Protein AF-A0A3F2RJB5-F1 (afdb_monomer)

Foldseek 3Di:
DDDDDDDDDDDDDDDDDDDDADDADPPDDPDDPDDDDDDDDDDDPDDDDDDDDDPDDDDPPPPPPPPVLAFDPVLLVLLVVKDFQLDDPPDDPPCPPPNVVRLVVLLVLLVVQAQCLAADPDAPPPDPPRRHDPFPLSNCQQRVQQQVAADDPVVVNDDPDSAFDRGDSHGRMDSVDDQPQLPPQHACLFEDPCQLNDPPLLRNHFRDVLSNCNNPVQQQQAADPDPVQVCVCVVVVHPEGDRSDSYWHACDDPRGPHDDDDPVNHCRSPRGTGPSSCSRCVVVRSNSSSRSVCVVVVD

Structure (mmCIF, N/CA/C/O backbone):
data_AF-A0A3F2RJB5-F1
#
_entry.id   AF-A0A3F2RJB5-F1
#
loop_
_atom_site.group_PDB
_atom_site.id
_atom_site.type_symbol
_atom_site.label_atom_id
_atom_site.label_alt_id
_atom_site.label_comp_id
_atom_site.label_asym_id
_atom_site.label_entity_id
_atom_site.label_seq_id
_atom_site.pdbx_PDB_ins_code
_atom_site.Cartn_x
_atom_site.Cartn_y
_atom_site.Cartn_z
_atom_site.occupancy
_atom_site.B_iso_or_equiv
_atom_site.auth_seq_id
_atom_site.auth_comp_id
_atom_site.auth_asym_id
_atom_site.auth_atom_id
_atom_site.pdbx_PDB_model_num
ATOM 1 N N . MET A 1 1 ? -12.457 -10.015 -69.421 1.00 35.91 1 MET A N 1
ATOM 2 C CA . MET A 1 1 ? -12.567 -10.464 -68.015 1.00 35.91 1 MET A CA 1
ATOM 3 C C . MET A 1 1 ? -12.601 -9.202 -67.154 1.00 35.91 1 MET A C 1
ATOM 5 O O . MET A 1 1 ? -11.588 -8.532 -67.088 1.00 35.91 1 MET A O 1
ATOM 9 N N . LEU A 1 2 ? -13.751 -8.578 -66.878 1.00 26.34 2 LEU A N 1
ATOM 10 C CA . LEU A 1 2 ? -14.757 -8.868 -65.835 1.00 26.34 2 LEU A CA 1
ATOM 11 C C . LEU A 1 2 ? -14.187 -9.070 -64.417 1.00 26.34 2 LEU A C 1
ATOM 13 O O . LEU A 1 2 ? -13.503 -10.056 -64.177 1.00 26.34 2 LEU A O 1
ATOM 17 N N . GLY A 1 3 ? -14.574 -8.162 -63.503 1.00 24.98 3 GLY A N 1
ATOM 18 C CA . GLY A 1 3 ? -14.446 -8.266 -62.037 1.00 24.98 3 GLY A CA 1
ATOM 19 C C . GLY A 1 3 ? -14.056 -6.934 -61.360 1.00 24.98 3 GLY A C 1
ATOM 20 O O . GLY A 1 3 ? -12.880 -6.719 -61.122 1.00 24.98 3 GLY A O 1
ATOM 21 N N . LYS A 1 4 ? -14.918 -5.904 -61.305 1.00 27.30 4 LYS A N 1
ATOM 22 C CA . LYS A 1 4 ? -15.906 -5.567 -60.241 1.00 27.30 4 LYS A CA 1
ATOM 23 C C . LYS A 1 4 ? -15.330 -5.114 -58.872 1.00 27.30 4 LYS A C 1
ATOM 25 O O . LYS A 1 4 ? -14.839 -5.945 -58.128 1.00 27.30 4 LYS A O 1
ATOM 30 N N . THR A 1 5 ? -15.533 -3.810 -58.573 1.00 25.91 5 THR A N 1
ATOM 31 C CA . THR A 1 5 ? -16.081 -3.160 -57.334 1.00 25.91 5 THR A CA 1
ATOM 32 C C . THR A 1 5 ? -15.535 -3.569 -55.948 1.00 25.91 5 THR A C 1
ATOM 34 O O . THR A 1 5 ? -15.468 -4.746 -55.646 1.00 25.91 5 THR A O 1
ATOM 37 N N . SER A 1 6 ? -15.232 -2.668 -54.998 1.00 25.12 6 SER A N 1
ATOM 38 C CA . SER A 1 6 ? -16.125 -1.634 -54.440 1.00 25.12 6 SER A CA 1
ATOM 39 C C . SER A 1 6 ? -15.385 -0.552 -53.627 1.00 25.12 6 SER A C 1
ATOM 41 O O . SER A 1 6 ? -14.406 -0.831 -52.941 1.00 25.12 6 SER A O 1
ATOM 43 N N . LEU A 1 7 ? -15.938 0.664 -53.677 1.00 24.92 7 LEU A N 1
ATOM 44 C CA . LEU A 1 7 ? -15.740 1.807 -52.774 1.00 24.92 7 LEU A CA 1
ATOM 45 C C . LEU A 1 7 ? -16.382 1.573 -51.390 1.00 24.92 7 LEU A C 1
ATOM 47 O O . LEU A 1 7 ? -17.311 0.772 -51.301 1.00 24.92 7 LEU A O 1
ATOM 51 N N . ILE A 1 8 ? -15.910 2.321 -50.376 1.00 25.44 8 ILE A N 1
ATOM 52 C CA . ILE A 1 8 ? -16.613 3.087 -49.300 1.00 25.44 8 ILE A CA 1
ATOM 53 C C . ILE A 1 8 ? -15.496 3.572 -48.341 1.00 25.44 8 ILE A C 1
ATOM 55 O O . ILE A 1 8 ? -14.784 2.758 -47.769 1.00 25.44 8 ILE A O 1
ATOM 59 N N . SER A 1 9 ? -15.062 4.833 -48.404 1.00 22.41 9 SER A N 1
ATOM 60 C CA . SER A 1 9 ? -15.579 6.064 -47.768 1.00 22.41 9 SER A CA 1
ATOM 61 C C . SER A 1 9 ? -15.322 6.197 -46.254 1.00 22.41 9 SER A C 1
ATOM 63 O O . SER A 1 9 ? -15.593 5.301 -45.464 1.00 22.41 9 SER A O 1
ATOM 65 N N . CYS A 1 10 ? -14.772 7.370 -45.932 1.00 23.17 10 CYS A N 1
ATOM 66 C CA . CYS A 1 10 ? -14.275 7.952 -44.685 1.00 23.17 10 CYS A CA 1
ATOM 67 C C . CYS A 1 10 ? -15.098 7.725 -43.405 1.00 23.17 10 CYS A C 1
ATOM 69 O O . CYS A 1 10 ? -16.318 7.719 -43.471 1.00 23.17 10 CYS A O 1
ATOM 71 N N . ILE A 1 11 ? -14.420 7.768 -42.244 1.00 23.34 11 ILE A N 1
ATOM 72 C CA . ILE A 1 11 ? -14.762 8.641 -41.099 1.00 23.34 11 ILE A CA 1
ATOM 73 C C . ILE A 1 11 ? -13.471 9.049 -40.361 1.00 23.34 11 ILE A C 1
ATOM 75 O O . ILE A 1 11 ? -12.491 8.315 -40.268 1.00 23.34 11 ILE A O 1
ATOM 79 N N . VAL A 1 12 ? -13.520 10.293 -39.907 1.00 23.41 12 VAL A N 1
ATOM 80 C CA . VAL A 1 12 ? -12.511 11.196 -39.362 1.00 23.41 12 VAL A CA 1
ATOM 81 C C . VAL A 1 12 ? -12.526 11.158 -37.821 1.00 23.41 12 VAL A C 1
ATOM 83 O O . VAL A 1 12 ? -13.594 11.111 -37.231 1.00 23.41 12 VAL A O 1
ATOM 86 N N . ILE A 1 13 ? -11.326 11.248 -37.228 1.00 26.45 13 ILE A N 1
ATOM 87 C CA . ILE A 1 13 ? -10.934 11.808 -35.910 1.00 26.45 13 ILE A CA 1
ATOM 88 C C . ILE A 1 13 ? -11.624 11.301 -34.627 1.00 26.45 13 ILE A C 1
ATOM 90 O O . ILE A 1 13 ? -12.798 11.538 -34.376 1.00 26.45 13 ILE A O 1
ATOM 94 N N . GLY A 1 14 ? -10.769 10.852 -33.699 1.00 24.39 14 GLY A N 1
ATOM 95 C CA . GLY A 1 14 ? -10.894 11.172 -32.276 1.00 24.39 14 GLY A CA 1
ATOM 96 C C . GLY A 1 14 ? -11.020 9.963 -31.358 1.00 24.39 14 GLY A C 1
ATOM 97 O O . GLY A 1 14 ? -12.015 9.258 -31.400 1.00 24.39 14 GLY A O 1
ATOM 98 N N . HIS A 1 15 ? -10.014 9.764 -30.503 1.00 23.08 15 HIS A N 1
ATOM 99 C CA . HIS A 1 15 ? -10.120 9.616 -29.042 1.00 23.08 15 HIS A CA 1
ATOM 100 C C . HIS A 1 15 ? -8.834 8.958 -28.516 1.00 23.08 15 HIS A C 1
ATOM 102 O O . HIS A 1 15 ? -8.563 7.779 -28.743 1.00 23.08 15 HIS A O 1
ATOM 108 N N . GLY A 1 16 ? -8.023 9.754 -27.808 1.00 32.94 16 GLY A N 1
ATOM 109 C CA . GLY A 1 16 ? -6.894 9.256 -27.029 1.00 32.94 16 GLY A CA 1
ATOM 110 C C . GLY A 1 16 ? -7.383 8.214 -26.028 1.00 32.94 16 GLY A C 1
ATOM 111 O O . GLY A 1 16 ? -8.339 8.459 -25.295 1.00 32.94 16 GLY A O 1
ATOM 112 N N . SER A 1 17 ? -6.763 7.036 -26.034 1.00 27.12 17 SER A N 1
ATOM 113 C CA . SER A 1 17 ? -7.194 5.926 -25.189 1.00 27.12 17 SER A CA 1
ATOM 114 C C . SER A 1 17 ? -6.304 5.775 -23.961 1.00 27.12 17 SER A C 1
ATOM 116 O O . SER A 1 17 ? -5.091 5.597 -24.034 1.00 27.12 17 SER A O 1
ATOM 118 N N . ILE A 1 18 ? -7.001 5.892 -22.837 1.00 29.95 18 ILE A N 1
ATOM 119 C CA . ILE A 1 18 ? -6.633 5.752 -21.432 1.00 29.95 18 ILE A CA 1
ATOM 120 C C . ILE A 1 18 ? -5.946 4.403 -21.155 1.00 29.95 18 ILE A C 1
ATOM 122 O O . ILE A 1 18 ? -6.232 3.393 -21.800 1.00 29.95 18 ILE A O 1
ATOM 126 N N . GLY A 1 19 ? -5.038 4.409 -20.172 1.00 35.06 19 GLY A N 1
ATOM 127 C CA . GLY A 1 19 ? -4.235 3.269 -19.732 1.00 35.06 19 GLY A CA 1
ATOM 128 C C . GLY A 1 19 ? -5.033 1.973 -19.564 1.00 35.06 19 GLY A C 1
ATOM 129 O O . GLY A 1 19 ? -6.010 1.901 -18.825 1.00 35.06 19 GLY A O 1
ATOM 130 N N . GLN A 1 20 ? -4.590 0.928 -20.259 1.00 36.44 20 GLN A N 1
ATOM 131 C CA . GLN A 1 20 ? -5.176 -0.405 -20.156 1.00 36.44 20 GLN A CA 1
ATOM 132 C C . GLN A 1 20 ? -4.757 -1.089 -18.847 1.00 36.44 20 GLN A C 1
ATOM 134 O O . GLN A 1 20 ? -3.567 -1.305 -18.611 1.00 36.44 20 GLN A O 1
ATOM 139 N N . ALA A 1 21 ? -5.773 -1.427 -18.050 1.00 36.19 21 ALA A N 1
ATOM 140 C CA . ALA A 1 21 ? -5.741 -2.114 -16.761 1.00 36.19 21 ALA A CA 1
ATOM 141 C C . ALA A 1 21 ? -5.084 -3.516 -16.802 1.00 36.19 21 ALA A C 1
ATOM 143 O O . ALA A 1 21 ? -5.012 -4.126 -17.874 1.00 36.19 21 ALA A O 1
ATOM 144 N N . PRO A 1 22 ? -4.629 -4.044 -15.645 1.00 40.81 22 PRO A N 1
ATOM 145 C CA . PRO A 1 22 ? -4.149 -5.421 -15.531 1.00 40.81 22 PRO A CA 1
ATOM 146 C C . PRO A 1 22 ? -5.262 -6.447 -15.829 1.00 40.81 22 PRO A C 1
ATOM 148 O O . PRO A 1 22 ? -6.445 -6.132 -15.665 1.00 40.81 22 PRO A O 1
ATOM 151 N N . PRO A 1 23 ? -4.900 -7.670 -16.261 1.00 36.31 23 PRO A N 1
ATOM 152 C CA . PRO A 1 23 ? -5.866 -8.733 -16.512 1.00 36.31 23 PRO A CA 1
ATOM 153 C C . PRO A 1 23 ? -6.608 -9.110 -15.224 1.00 36.31 23 PRO A C 1
ATOM 155 O O . PRO A 1 23 ? -6.033 -9.129 -14.136 1.00 36.31 23 PRO A O 1
ATOM 158 N N . LEU A 1 24 ? -7.904 -9.395 -15.358 1.00 35.69 24 LEU A N 1
ATOM 159 C CA . LEU A 1 24 ? -8.723 -9.912 -14.264 1.00 35.69 24 LEU A CA 1
ATOM 160 C C . LEU A 1 24 ? -8.295 -11.353 -13.939 1.00 35.69 24 LEU A C 1
ATOM 162 O O . LEU A 1 24 ? -7.935 -12.094 -14.857 1.00 35.69 24 LEU A O 1
ATOM 166 N N . PRO A 1 25 ? -8.336 -11.770 -12.663 1.00 34.03 25 PRO A N 1
ATOM 167 C CA . PRO A 1 25 ? -7.998 -13.135 -12.291 1.00 34.03 25 PRO A CA 1
ATOM 168 C C . PRO A 1 25 ? -8.995 -14.153 -12.885 1.00 34.03 25 PRO A C 1
ATOM 170 O O . PRO A 1 25 ? -10.165 -13.815 -13.113 1.00 34.03 25 PRO A O 1
ATOM 173 N N . PRO A 1 26 ? -8.567 -15.411 -13.105 1.00 29.22 26 PRO A N 1
ATOM 174 C CA . PRO A 1 26 ? -9.453 -16.492 -13.533 1.00 29.22 26 PRO A CA 1
ATOM 175 C C . PRO A 1 26 ? -10.630 -16.666 -12.558 1.00 29.22 26 PRO A C 1
ATOM 177 O O . PRO A 1 26 ? -10.424 -16.745 -11.349 1.00 29.22 26 PRO A O 1
ATOM 180 N N . GLY A 1 27 ? -11.862 -16.717 -13.079 1.00 35.16 27 GLY A N 1
ATOM 181 C CA . GLY A 1 27 ? -13.095 -16.876 -12.287 1.00 35.16 27 GLY A CA 1
ATOM 182 C C . GLY A 1 27 ? -13.943 -15.608 -12.114 1.00 35.16 27 GLY A C 1
ATOM 183 O O . GLY A 1 27 ? -15.035 -15.678 -11.553 1.00 35.16 27 GLY A O 1
ATOM 184 N N . TYR A 1 28 ? -13.497 -14.456 -12.626 1.00 33.81 28 TYR A N 1
ATOM 185 C CA . TYR A 1 28 ? -14.303 -13.233 -12.626 1.00 33.81 28 TYR A CA 1
ATOM 186 C C . TYR A 1 28 ? -15.414 -13.305 -13.691 1.00 33.81 28 TYR A C 1
ATOM 188 O O . TYR A 1 28 ? -15.158 -13.126 -14.882 1.00 33.81 28 TYR A O 1
ATOM 196 N N . ASN A 1 29 ? -16.651 -13.593 -13.274 1.00 33.88 29 ASN A N 1
ATOM 197 C CA . ASN A 1 29 ? -17.812 -13.628 -14.164 1.00 33.88 29 ASN A CA 1
ATOM 198 C C . ASN A 1 29 ? -18.525 -12.262 -14.183 1.00 33.88 29 ASN A C 1
ATOM 200 O O . ASN A 1 29 ? -18.992 -11.786 -13.151 1.00 33.88 29 ASN A O 1
ATOM 204 N N . ASN A 1 30 ? -18.649 -11.653 -15.367 1.00 33.75 30 ASN A N 1
ATOM 205 C CA . ASN A 1 30 ? -19.271 -10.335 -15.574 1.00 33.75 30 ASN A CA 1
ATOM 206 C C . ASN A 1 30 ? -20.811 -10.335 -15.469 1.00 33.75 30 ASN A C 1
ATOM 208 O O . ASN A 1 30 ? -21.427 -9.284 -15.624 1.00 33.75 30 ASN A O 1
ATOM 212 N N . ASN A 1 31 ? -21.437 -11.485 -15.208 1.00 30.94 31 ASN A N 1
ATOM 213 C CA . ASN A 1 31 ? -22.891 -11.642 -15.177 1.00 30.94 31 ASN A CA 1
ATOM 214 C C . ASN A 1 31 ? -23.358 -12.329 -13.891 1.00 30.94 31 ASN A C 1
ATOM 216 O O . ASN A 1 31 ? -23.742 -13.493 -13.929 1.00 30.94 31 ASN A O 1
ATOM 220 N N . VAL A 1 32 ? -23.365 -11.629 -12.752 1.00 30.88 32 VAL A N 1
ATOM 221 C CA . VAL A 1 32 ? -24.142 -12.084 -11.586 1.00 30.88 32 VAL A CA 1
ATOM 222 C C . VAL A 1 32 ? -24.679 -10.884 -10.798 1.00 30.88 32 VAL A C 1
ATOM 224 O O . VAL A 1 32 ? -24.035 -10.359 -9.894 1.00 30.88 32 VAL A O 1
ATOM 227 N N . GLY A 1 33 ? -25.900 -10.458 -11.128 1.00 31.08 33 GLY A N 1
ATOM 228 C CA . GLY A 1 33 ? -2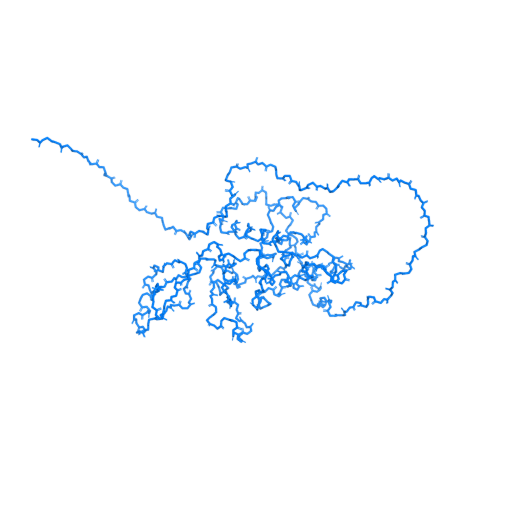6.766 -9.700 -10.221 1.00 31.08 33 GLY A CA 1
ATOM 229 C C . GLY A 1 33 ? -27.367 -10.630 -9.165 1.00 31.08 33 GLY A C 1
ATOM 230 O O . GLY A 1 33 ? -28.574 -10.836 -9.146 1.00 31.08 33 GLY A O 1
ATOM 231 N N . GLY A 1 34 ? -26.516 -11.249 -8.346 1.00 26.48 34 GLY A N 1
ATOM 232 C CA . GLY A 1 34 ? -26.904 -12.273 -7.379 1.00 26.48 34 GLY A CA 1
ATOM 233 C C . GLY A 1 34 ? -26.412 -11.928 -5.984 1.00 26.48 34 GLY A C 1
ATOM 234 O O . GLY A 1 34 ? -25.253 -11.585 -5.779 1.00 26.48 34 GLY A O 1
ATOM 235 N N . THR A 1 35 ? -27.340 -12.002 -5.043 1.00 37.09 35 THR A N 1
ATOM 236 C CA . THR A 1 35 ? -27.179 -12.052 -3.592 1.00 37.09 35 THR A CA 1
ATOM 237 C C . THR A 1 35 ? -25.952 -12.876 -3.183 1.00 37.09 35 THR A C 1
ATOM 239 O O . THR A 1 35 ? -25.943 -14.098 -3.310 1.00 37.09 35 THR A O 1
ATOM 242 N N . TRP A 1 36 ? -24.910 -12.216 -2.676 1.00 31.73 36 TRP A N 1
ATOM 243 C CA . TRP A 1 36 ? -23.727 -12.892 -2.144 1.00 31.73 36 TRP A CA 1
ATOM 244 C C . TRP A 1 36 ? -23.999 -13.290 -0.694 1.00 31.73 36 TRP A C 1
ATOM 246 O O . TRP A 1 36 ? -23.972 -12.460 0.213 1.00 31.73 36 TRP A O 1
ATOM 256 N N . GLY A 1 37 ? -24.355 -14.563 -0.514 1.00 28.22 37 GLY A N 1
ATOM 257 C CA . GLY A 1 37 ? -24.595 -15.179 0.784 1.00 28.22 37 GLY A CA 1
ATOM 258 C C . GLY A 1 37 ? -23.336 -15.216 1.649 1.00 28.22 37 GLY A C 1
ATOM 259 O O . GLY A 1 37 ? -22.221 -15.377 1.154 1.00 28.22 37 GLY A O 1
ATOM 260 N N . GLN A 1 38 ? -23.546 -15.058 2.954 1.00 34.34 38 GLN A N 1
ATOM 261 C CA . GLN A 1 38 ? -22.534 -15.268 3.983 1.00 34.34 38 GLN A CA 1
ATOM 262 C C . GLN A 1 38 ? -22.021 -16.721 3.964 1.00 34.34 38 GLN A C 1
ATOM 264 O O . GLN A 1 38 ? -22.776 -17.627 3.601 1.00 34.34 38 GLN A O 1
ATOM 269 N N . PRO A 1 39 ? -20.773 -16.980 4.397 1.00 35.22 39 PRO A N 1
ATOM 270 C CA . PRO A 1 39 ? -20.367 -18.335 4.752 1.00 35.22 39 PRO A CA 1
ATOM 271 C C . PRO A 1 39 ? -21.264 -18.867 5.889 1.00 35.22 39 PRO A C 1
ATOM 273 O O . PRO A 1 39 ? -21.679 -18.083 6.748 1.00 35.22 39 PRO A O 1
ATOM 276 N N . PRO A 1 40 ? -21.591 -20.173 5.908 1.00 31.16 40 PRO A N 1
ATOM 277 C CA . PRO A 1 40 ? -22.449 -20.737 6.939 1.00 31.16 40 PRO A CA 1
ATOM 278 C C . PRO A 1 40 ? -21.788 -20.589 8.312 1.00 31.16 40 PRO A C 1
ATOM 280 O O . PRO A 1 40 ? -20.616 -20.922 8.496 1.00 31.16 40 PRO A O 1
ATOM 283 N N . LEU A 1 41 ? -22.565 -20.084 9.270 1.00 35.59 41 LEU A N 1
ATOM 284 C CA . LEU A 1 41 ? -22.218 -20.101 10.686 1.00 35.59 41 LEU A CA 1
ATOM 285 C C . LEU A 1 41 ? -21.999 -21.558 11.143 1.00 35.59 41 LEU A C 1
ATOM 287 O O . LEU A 1 41 ? -22.709 -22.453 10.673 1.00 35.59 41 LEU A O 1
ATOM 291 N N . PRO A 1 42 ? -21.040 -21.822 12.048 1.00 35.41 42 PRO A N 1
ATOM 292 C CA . PRO A 1 42 ? -20.892 -23.140 12.652 1.00 35.41 42 PRO A CA 1
ATOM 293 C C . PRO A 1 42 ? -22.173 -23.537 13.414 1.00 35.41 42 PRO A C 1
ATOM 295 O O . PRO A 1 42 ? -22.882 -22.660 13.911 1.00 35.41 42 PRO A O 1
ATOM 298 N N . PRO A 1 43 ? -22.491 -24.844 13.491 1.00 32.59 43 PRO A N 1
ATOM 299 C CA . PRO A 1 43 ? -23.764 -25.323 14.010 1.00 32.59 43 PRO A CA 1
ATOM 300 C C . PRO A 1 43 ? -23.970 -24.982 15.489 1.00 32.59 43 PRO A C 1
ATOM 302 O O . PRO A 1 43 ? -23.091 -25.170 16.330 1.00 32.59 43 PRO A O 1
ATOM 305 N N . ASP A 1 44 ? -25.184 -24.506 15.743 1.00 35.44 44 ASP A N 1
ATOM 306 C CA . ASP A 1 44 ? -25.791 -24.126 17.011 1.00 35.44 44 ASP A CA 1
ATOM 307 C C . ASP A 1 44 ? -25.752 -25.298 18.009 1.00 35.44 44 ASP A C 1
ATOM 309 O O . ASP A 1 44 ? -26.472 -26.289 17.862 1.00 35.44 44 ASP A O 1
ATOM 313 N N . TYR A 1 45 ? -24.875 -25.217 19.013 1.00 31.61 45 TYR A N 1
ATOM 314 C CA . TYR A 1 45 ? -24.973 -26.062 20.202 1.00 31.61 45 TYR A CA 1
ATOM 315 C C . TYR A 1 45 ? -25.846 -25.325 21.210 1.00 31.61 45 TYR A C 1
ATOM 317 O O . TYR A 1 45 ? -25.470 -24.280 21.738 1.00 31.61 45 TYR A O 1
ATOM 325 N N . GLY A 1 46 ? -27.040 -25.881 21.403 1.00 29.22 46 GLY A N 1
ATOM 326 C CA . GLY A 1 46 ? -28.175 -25.221 22.022 1.00 29.22 46 GLY A CA 1
ATOM 327 C C . GLY A 1 46 ? -27.959 -24.693 23.439 1.00 29.22 46 GLY A C 1
ATOM 328 O O . GLY A 1 46 ? -27.118 -25.156 24.210 1.00 29.22 46 GLY A O 1
ATOM 329 N N . SER A 1 47 ? -28.820 -23.741 23.795 1.00 31.72 47 SER A N 1
ATOM 330 C CA . SER A 1 47 ? -29.081 -23.366 25.182 1.00 31.72 47 SER A CA 1
ATOM 331 C C . SER A 1 47 ? -29.418 -24.596 26.032 1.00 31.72 47 SER A C 1
ATOM 333 O O . SER A 1 47 ? -30.126 -25.505 25.591 1.00 31.72 47 SER A O 1
ATOM 335 N N . PRO A 1 48 ? -29.007 -24.571 27.305 1.00 35.56 48 PRO A N 1
ATOM 336 C CA . PRO A 1 48 ? -30.051 -24.395 28.303 1.00 35.56 48 PRO A CA 1
ATOM 337 C C . PRO A 1 48 ? -29.689 -23.379 29.389 1.00 35.56 48 PRO A C 1
ATOM 339 O O . PRO A 1 48 ? -28.573 -23.330 29.906 1.00 35.56 48 PRO A O 1
ATOM 342 N N . ASP A 1 49 ? -30.710 -22.624 29.787 1.00 34.03 49 ASP A N 1
ATOM 343 C CA . ASP A 1 49 ? -30.799 -21.958 31.078 1.00 34.03 49 ASP A CA 1
ATOM 344 C C . ASP A 1 49 ? -30.399 -22.896 32.226 1.00 34.03 49 ASP A C 1
ATOM 346 O O . ASP A 1 49 ? -31.022 -23.940 32.438 1.00 34.03 49 ASP A O 1
ATOM 350 N N . LYS A 1 50 ? -29.423 -22.472 33.037 1.00 30.17 50 LYS A N 1
ATOM 351 C CA . LYS A 1 50 ? -29.430 -22.673 34.494 1.00 30.17 50 LYS A CA 1
ATOM 352 C C . LYS A 1 50 ? -28.372 -21.799 35.164 1.00 30.17 50 LYS A C 1
ATOM 354 O O . LYS A 1 50 ? -27.174 -21.974 34.973 1.00 30.17 50 LYS A O 1
ATOM 359 N N . LYS A 1 51 ? -28.850 -20.875 36.006 1.00 40.47 51 LYS A N 1
ATOM 360 C CA . LYS A 1 51 ? -28.067 -20.157 37.019 1.00 40.47 51 LYS A CA 1
ATOM 361 C C . LYS A 1 51 ? -27.177 -21.142 37.786 1.00 40.47 51 LYS A C 1
ATOM 363 O O . LYS A 1 51 ? -27.692 -21.969 38.533 1.00 40.47 51 LYS A O 1
ATOM 368 N N . SER A 1 52 ? -25.864 -20.990 37.660 1.00 29.05 52 SER A N 1
ATOM 369 C CA . SER A 1 52 ? -24.899 -21.506 38.627 1.00 29.05 52 SER A CA 1
ATOM 370 C C . SER A 1 52 ? -24.048 -20.332 39.089 1.00 29.05 52 SER A C 1
ATOM 372 O O . SER A 1 52 ? -23.298 -19.743 38.314 1.00 29.05 52 SER A O 1
ATOM 374 N N . GLN A 1 53 ? -24.243 -19.933 40.345 1.00 39.84 53 GLN A N 1
ATOM 375 C CA . GLN A 1 53 ? -23.361 -19.001 41.030 1.00 39.84 53 GLN A CA 1
ATOM 376 C C . GLN A 1 53 ? -22.027 -19.715 41.266 1.00 39.84 53 GLN A C 1
ATOM 378 O O . GLN A 1 53 ? -21.925 -20.564 42.147 1.00 39.84 53 GLN A O 1
ATOM 383 N N . GLN A 1 54 ? -21.005 -19.362 40.491 1.00 34.25 54 GLN A N 1
ATOM 384 C CA . GLN A 1 54 ? -19.613 -19.579 40.873 1.00 34.25 54 GLN A CA 1
ATOM 385 C C . GLN A 1 54 ? -18.953 -18.213 41.096 1.00 34.25 54 GLN A C 1
ATOM 387 O O . GLN A 1 54 ? -19.183 -17.294 40.306 1.00 34.25 54 GLN A O 1
ATOM 392 N N . PRO A 1 55 ? -18.176 -18.041 42.181 1.00 34.84 55 PRO A N 1
ATOM 393 C CA . PRO A 1 55 ? -17.462 -16.796 42.427 1.00 34.84 55 PRO A CA 1
ATOM 394 C C . PRO A 1 55 ? -16.405 -16.569 41.332 1.00 34.84 55 PRO A C 1
ATOM 396 O O . PRO A 1 55 ? -15.882 -17.547 40.789 1.00 34.84 55 PRO A O 1
ATOM 399 N N . PRO A 1 56 ? -16.068 -15.309 40.992 1.00 37.94 56 PRO A N 1
ATOM 400 C CA . PRO A 1 56 ? -15.072 -15.038 39.968 1.00 37.94 56 PRO A CA 1
ATOM 401 C C . PRO A 1 56 ? -13.718 -15.588 40.422 1.00 37.94 56 PRO A C 1
ATOM 403 O O . PRO A 1 56 ? -13.202 -15.203 41.472 1.00 37.94 56 PRO A O 1
ATOM 406 N N . LEU A 1 57 ? -13.142 -16.486 39.623 1.00 33.38 57 LEU A N 1
ATOM 407 C CA . LEU A 1 57 ? -11.734 -16.848 39.740 1.00 33.38 57 LEU A CA 1
ATOM 408 C C . LEU A 1 57 ? -10.883 -15.580 39.525 1.00 33.38 57 LEU A C 1
ATOM 410 O O . LEU A 1 57 ? -11.190 -14.803 38.615 1.00 33.38 57 LEU A O 1
ATOM 414 N N . PRO A 1 58 ? -9.829 -15.341 40.326 1.00 33.69 58 PRO A N 1
ATOM 415 C CA . PRO A 1 58 ? -8.976 -14.176 40.143 1.00 33.69 58 PRO A CA 1
ATOM 416 C C . PRO A 1 58 ? -8.268 -14.267 38.788 1.00 33.69 58 PRO A C 1
ATOM 418 O O . PRO A 1 58 ? -7.562 -15.236 38.510 1.00 33.69 58 PRO A O 1
ATOM 421 N N . LEU A 1 59 ? -8.449 -13.247 37.948 1.00 37.84 59 LEU A N 1
ATOM 422 C CA . LEU A 1 59 ? -7.611 -13.031 36.770 1.00 37.84 59 LEU A CA 1
ATOM 423 C C . LEU A 1 59 ? -6.144 -12.925 37.230 1.00 37.84 59 LEU A C 1
ATOM 425 O O . LEU A 1 59 ? -5.874 -12.161 38.161 1.00 37.84 59 LEU A O 1
ATOM 429 N N . PRO A 1 60 ? -5.190 -13.643 36.607 1.00 34.88 60 PRO A N 1
ATOM 430 C CA . PRO A 1 60 ? -3.775 -13.473 36.910 1.00 34.88 60 PRO A CA 1
ATOM 431 C C . PRO A 1 60 ? -3.360 -12.023 36.649 1.00 34.88 60 PRO A C 1
ATOM 433 O O . PRO A 1 60 ? -3.439 -11.524 35.525 1.00 34.88 60 PRO A O 1
ATOM 436 N N . ALA A 1 61 ? -2.921 -11.351 37.709 1.00 35.22 61 ALA A N 1
ATOM 437 C CA . ALA A 1 61 ? -2.559 -9.940 37.749 1.00 35.22 61 ALA A CA 1
ATOM 438 C C . ALA A 1 61 ? -1.198 -9.620 37.091 1.00 35.22 61 ALA A C 1
ATOM 440 O O . ALA A 1 61 ? -0.543 -8.672 37.503 1.00 35.22 61 ALA A O 1
ATOM 441 N N . ASP A 1 62 ? -0.789 -10.365 36.057 1.00 34.25 62 ASP A N 1
ATOM 442 C CA . ASP A 1 62 ? 0.545 -10.246 35.440 1.00 34.25 62 ASP A CA 1
ATOM 443 C C . ASP A 1 62 ? 0.541 -10.075 33.911 1.00 34.25 62 ASP A C 1
ATOM 445 O O . ASP A 1 62 ? 1.568 -10.219 33.248 1.00 34.25 62 ASP A O 1
ATOM 449 N N . PHE A 1 63 ? -0.576 -9.644 33.319 1.00 41.34 63 PHE A N 1
ATOM 450 C CA . PHE A 1 63 ? -0.535 -9.007 31.996 1.00 41.34 63 PHE A CA 1
ATOM 451 C C . PHE A 1 63 ? -0.299 -7.508 32.157 1.00 41.34 63 PHE A C 1
ATOM 453 O O . PHE A 1 63 ? -1.168 -6.673 31.895 1.00 41.34 63 PHE A O 1
ATOM 460 N N . ALA A 1 64 ? 0.906 -7.171 32.619 1.00 34.44 64 ALA A N 1
ATOM 461 C CA . ALA A 1 64 ? 1.414 -5.812 32.592 1.00 34.44 64 ALA A CA 1
ATOM 462 C C . ALA A 1 64 ? 1.273 -5.267 31.162 1.00 34.44 64 ALA A C 1
ATOM 464 O O . ALA A 1 64 ? 1.972 -5.696 30.239 1.00 34.44 64 ALA A O 1
ATOM 465 N N . LYS A 1 65 ? 0.331 -4.332 30.981 1.00 36.78 65 LYS A N 1
ATOM 466 C CA . LYS A 1 65 ? 0.218 -3.482 29.795 1.00 36.78 65 LYS A CA 1
ATOM 467 C C . LYS A 1 65 ? 1.607 -2.908 29.528 1.00 36.78 65 LYS A C 1
ATOM 469 O O . LYS A 1 65 ? 2.055 -2.025 30.253 1.00 36.78 65 LYS A O 1
ATOM 474 N N . ARG A 1 66 ? 2.312 -3.421 28.517 1.00 38.84 66 ARG A N 1
ATOM 475 C CA . ARG A 1 66 ? 3.565 -2.809 28.075 1.00 38.84 66 ARG A CA 1
ATOM 476 C C . ARG A 1 66 ? 3.216 -1.402 27.596 1.00 38.84 66 ARG A C 1
ATOM 478 O O . ARG A 1 66 ? 2.472 -1.248 26.631 1.00 38.84 66 ARG A O 1
ATOM 485 N N . GLU A 1 67 ? 3.749 -0.385 28.269 1.00 43.81 67 GLU A N 1
ATOM 486 C CA . GLU A 1 67 ? 3.561 1.037 27.934 1.00 43.81 67 GLU A CA 1
ATOM 487 C C . GLU A 1 67 ? 3.906 1.372 26.469 1.00 43.81 67 GLU A C 1
ATOM 489 O O . GLU A 1 67 ? 3.458 2.392 25.952 1.00 43.81 67 GLU A O 1
ATOM 494 N N . SER A 1 68 ? 4.638 0.497 25.767 1.00 48.81 68 SER A N 1
ATOM 495 C CA . SER A 1 68 ? 5.015 0.652 24.358 1.00 48.81 68 SER A CA 1
ATOM 496 C C . SER A 1 68 ? 3.854 0.619 23.360 1.00 48.81 68 SER A C 1
ATOM 498 O O . SER A 1 68 ? 4.053 1.014 22.215 1.00 48.81 68 SER A O 1
ATOM 500 N N . ASP A 1 69 ? 2.677 0.125 23.755 1.00 65.06 69 ASP A N 1
ATOM 501 C CA . ASP A 1 69 ? 1.547 -0.093 22.838 1.00 65.06 69 ASP A CA 1
ATOM 502 C C . ASP A 1 69 ? 0.475 1.016 22.925 1.00 65.06 69 ASP A C 1
ATOM 504 O O . ASP A 1 69 ? -0.541 0.953 22.232 1.00 65.06 69 ASP A O 1
ATOM 508 N N . LYS A 1 70 ? 0.679 2.051 23.757 1.00 80.69 70 LYS A N 1
ATOM 509 C CA . LYS A 1 70 ? -0.249 3.187 23.862 1.00 80.69 70 LYS A CA 1
ATOM 510 C C . LYS A 1 70 ? 0.051 4.237 22.776 1.00 80.69 70 LYS A C 1
ATOM 512 O O . LYS A 1 70 ? 1.172 4.750 22.728 1.00 80.69 70 LYS A O 1
ATOM 517 N N . PRO A 1 71 ? -0.939 4.630 21.951 1.00 87.19 71 PRO A N 1
ATOM 518 C CA . PRO A 1 71 ? -0.795 5.744 21.018 1.00 87.19 71 PRO A CA 1
ATOM 519 C C . PRO A 1 71 ? -0.406 7.040 21.739 1.00 87.19 71 PRO A C 1
ATOM 521 O O . PRO A 1 71 ? -0.787 7.272 22.889 1.00 87.19 71 PRO A O 1
ATOM 524 N N . SER A 1 72 ? 0.349 7.909 21.062 1.00 89.44 72 SER A N 1
ATOM 525 C CA . SER A 1 72 ? 0.794 9.169 21.665 1.00 89.44 72 SER A CA 1
ATOM 526 C C . SER A 1 72 ? -0.398 10.035 22.089 1.00 89.44 72 SER A C 1
ATOM 528 O O . SER A 1 72 ? -1.446 10.042 21.441 1.00 89.44 72 SER A O 1
ATOM 530 N N . GLN A 1 73 ? -0.232 10.829 23.153 1.00 88.19 73 GLN A N 1
ATOM 531 C CA . GLN A 1 73 ? -1.298 11.725 23.620 1.00 88.19 73 GLN A CA 1
ATOM 532 C C . GLN A 1 73 ? -1.728 12.726 22.535 1.00 88.19 73 GLN A C 1
ATOM 534 O O . GLN A 1 73 ? -2.888 13.121 22.485 1.00 88.19 73 GLN A O 1
ATOM 539 N N . ALA A 1 74 ? -0.802 13.128 21.659 1.00 88.50 74 ALA A N 1
ATOM 540 C CA . ALA A 1 74 ? -1.109 13.970 20.510 1.00 88.50 74 ALA A CA 1
ATOM 541 C C . ALA A 1 74 ? -2.041 13.261 19.516 1.00 88.50 74 ALA A C 1
ATOM 543 O O . ALA A 1 74 ? -3.004 13.871 19.069 1.00 88.50 74 ALA A O 1
ATOM 544 N N . MET A 1 75 ? -1.804 11.976 19.224 1.00 89.88 75 MET A N 1
ATOM 545 C CA . MET A 1 75 ? -2.656 11.204 18.317 1.00 89.88 75 MET A CA 1
ATOM 546 C C . MET A 1 75 ? -4.039 10.935 18.923 1.00 89.88 75 MET A C 1
ATOM 548 O O . MET A 1 75 ? -5.048 11.097 18.246 1.00 89.88 75 MET A O 1
ATOM 552 N N . LEU A 1 76 ? -4.108 10.619 20.221 1.00 91.19 76 LEU A N 1
ATOM 553 C CA . LEU A 1 76 ? -5.388 10.436 20.920 1.00 91.19 76 LEU A CA 1
ATOM 554 C C . LEU A 1 76 ? -6.249 11.708 20.907 1.00 91.19 76 LEU A C 1
ATOM 556 O O . LEU A 1 76 ? -7.461 11.619 20.755 1.00 91.19 76 LEU A O 1
ATOM 560 N N . LYS A 1 77 ? -5.635 12.896 20.998 1.00 91.44 77 LYS A N 1
ATOM 561 C CA . LYS A 1 77 ? -6.354 14.177 20.879 1.00 91.44 77 LYS A CA 1
ATOM 562 C C . LYS A 1 77 ? -6.977 14.408 19.498 1.00 91.44 77 LYS A C 1
ATOM 564 O O . LYS A 1 77 ? -7.891 15.220 19.399 1.00 91.44 77 LYS A O 1
ATOM 569 N N . LEU A 1 78 ? -6.488 13.740 18.451 1.00 90.44 78 LEU A N 1
ATOM 570 C CA . LEU A 1 78 ? -7.039 13.855 17.099 1.00 90.44 78 LEU A CA 1
ATOM 571 C C . LEU A 1 78 ? -8.262 12.961 16.886 1.00 90.44 78 LEU A C 1
ATOM 573 O O . LEU A 1 78 ? -9.089 13.291 16.043 1.00 90.44 78 LEU A O 1
ATOM 577 N N . VAL A 1 79 ? -8.420 11.881 17.657 1.00 90.12 79 VAL A N 1
ATOM 578 C CA . VAL A 1 79 ? -9.514 10.911 17.474 1.00 90.12 79 VAL A CA 1
ATOM 579 C C . VAL A 1 79 ? -10.906 11.566 17.416 1.00 90.12 79 VAL A C 1
ATOM 581 O O . VAL A 1 79 ? -11.639 11.261 16.476 1.00 90.12 79 VAL A O 1
ATOM 584 N N . PRO A 1 80 ? -11.274 12.523 18.297 1.00 89.62 80 PRO A N 1
ATOM 585 C CA . PRO A 1 80 ? -12.584 13.184 18.230 1.00 89.62 80 PRO A CA 1
ATOM 586 C C . PRO A 1 80 ? -12.810 14.036 16.972 1.00 89.62 80 PRO A C 1
ATOM 588 O O . PRO A 1 80 ? -13.935 14.446 16.700 1.00 89.62 80 PRO A O 1
ATOM 591 N N . THR A 1 81 ? -11.749 14.355 16.225 1.00 89.69 81 THR A N 1
ATOM 592 C CA . THR A 1 81 ? -11.831 15.141 14.981 1.00 89.69 81 THR A CA 1
ATOM 593 C C . THR A 1 81 ? -12.085 14.276 13.749 1.00 89.69 81 THR A C 1
ATOM 595 O O . THR A 1 81 ? -12.454 14.808 12.700 1.00 89.69 81 THR A O 1
ATOM 598 N N . PHE A 1 82 ? -11.899 12.958 13.865 1.00 89.81 82 PHE A N 1
ATOM 599 C CA . PHE A 1 82 ? -12.122 12.025 12.770 1.00 89.81 82 PHE A CA 1
ATOM 600 C C . PHE A 1 82 ? -13.608 11.934 12.432 1.00 89.81 82 PHE A C 1
ATOM 602 O O . PHE A 1 82 ? -14.472 11.958 13.311 1.00 89.81 82 PHE A O 1
ATOM 609 N N . LYS A 1 83 ? -13.912 11.817 11.141 1.00 86.50 83 LYS A N 1
ATOM 610 C CA . LYS A 1 83 ? -15.290 11.731 10.654 1.00 86.50 83 LYS A CA 1
ATOM 611 C C . LYS A 1 83 ? -15.504 10.377 10.027 1.00 86.50 83 LYS A C 1
ATOM 613 O O . LYS A 1 83 ? -14.818 10.023 9.082 1.00 86.50 83 LYS A O 1
ATOM 618 N N . PHE A 1 84 ? -16.474 9.619 10.508 1.00 84.25 84 PHE A N 1
ATOM 619 C CA . PHE A 1 84 ? -16.856 8.407 9.799 1.00 84.25 84 PHE A CA 1
ATOM 620 C C . PHE A 1 84 ? -17.465 8.774 8.450 1.00 84.25 84 PHE A C 1
ATOM 622 O O . PHE A 1 84 ? -18.202 9.749 8.333 1.00 84.25 84 PHE A O 1
ATOM 629 N N . TYR A 1 85 ? -17.162 7.995 7.423 1.00 77.38 85 TYR A N 1
ATOM 630 C CA . TYR A 1 85 ? -17.917 8.029 6.186 1.00 77.38 85 TYR A CA 1
ATOM 631 C C . TYR A 1 85 ? -19.286 7.410 6.509 1.00 77.38 85 TYR A C 1
ATOM 633 O O . TYR A 1 85 ? -19.448 6.199 6.485 1.00 77.38 85 TYR A O 1
ATOM 641 N N . TYR A 1 86 ? -20.249 8.229 6.932 1.00 66.38 86 TYR A N 1
ATOM 642 C CA . TYR A 1 86 ? -21.635 7.820 7.218 1.00 66.38 86 TYR A CA 1
ATOM 643 C C . TYR A 1 86 ? -22.584 8.182 6.077 1.00 66.38 86 TYR A C 1
ATOM 645 O O . TYR A 1 86 ? -23.671 7.613 5.967 1.00 66.38 86 TYR A O 1
ATOM 653 N N . ASP A 1 87 ? -22.182 9.130 5.228 1.00 54.72 87 ASP A N 1
ATOM 654 C CA . ASP A 1 87 ? -22.993 9.569 4.108 1.00 54.72 87 ASP A CA 1
ATOM 655 C C . ASP A 1 87 ? -23.070 8.445 3.088 1.00 54.72 87 ASP A C 1
ATOM 657 O O . ASP A 1 87 ? -22.130 8.185 2.335 1.00 54.72 87 ASP A O 1
ATOM 661 N N . ARG A 1 88 ? -24.232 7.781 3.083 1.00 53.16 88 ARG A N 1
ATOM 662 C CA . ARG A 1 88 ? -24.749 7.012 1.955 1.00 53.16 88 ARG A CA 1
ATOM 663 C C . ARG A 1 88 ? -24.466 7.837 0.701 1.00 53.16 88 ARG A C 1
ATOM 665 O O . ARG A 1 88 ? -25.112 8.868 0.517 1.00 53.16 88 ARG A O 1
ATOM 672 N N . PRO A 1 89 ? -23.598 7.386 -0.212 1.00 50.75 89 PRO A N 1
ATOM 673 C CA . PRO A 1 89 ? -23.682 7.877 -1.567 1.00 50.75 89 PRO A CA 1
ATOM 674 C C . PRO A 1 89 ? -25.069 7.418 -2.030 1.00 50.75 89 PRO A C 1
ATOM 676 O O . PRO A 1 89 ? -25.317 6.215 -2.139 1.00 50.75 89 PRO A O 1
ATOM 679 N N . THR A 1 90 ? -26.025 8.345 -2.168 1.00 49.28 90 THR A N 1
ATOM 680 C CA . THR A 1 90 ? -27.384 8.062 -2.678 1.00 49.28 90 THR A CA 1
ATOM 681 C C . THR A 1 90 ? -27.312 7.289 -3.988 1.00 49.28 90 THR A C 1
ATOM 683 O O . THR A 1 90 ? -28.172 6.460 -4.270 1.00 49.28 90 THR A O 1
ATOM 686 N N . GLU A 1 91 ? -26.201 7.464 -4.693 1.00 47.66 91 GLU A N 1
ATOM 687 C CA . GLU A 1 91 ? -25.649 6.536 -5.653 1.00 47.66 91 GLU A CA 1
ATOM 688 C C . GLU A 1 91 ? -24.179 6.321 -5.284 1.00 47.66 91 GLU A C 1
ATOM 690 O O . GLU A 1 91 ? -23.384 7.263 -5.278 1.00 47.66 91 GLU A O 1
ATOM 695 N N . LEU A 1 92 ? -23.783 5.085 -4.965 1.00 45.66 92 LEU A N 1
ATOM 696 C CA . LEU A 1 92 ? -22.373 4.734 -5.107 1.00 45.66 92 LEU A CA 1
ATOM 697 C C . LEU A 1 92 ? -22.061 4.947 -6.584 1.00 45.66 92 LEU A C 1
ATOM 699 O O . LEU A 1 92 ? -22.756 4.340 -7.407 1.00 45.66 92 LEU A O 1
ATOM 703 N N . PRO A 1 93 ? -21.067 5.777 -6.957 1.00 43.25 93 PRO A N 1
ATOM 704 C CA . PRO A 1 93 ? -20.611 5.780 -8.332 1.00 43.25 93 PRO A CA 1
ATOM 705 C C . PRO A 1 93 ? -20.353 4.319 -8.676 1.00 43.25 93 PRO A C 1
ATOM 707 O O . PRO A 1 93 ? -19.610 3.655 -7.944 1.00 43.25 93 PRO A O 1
ATOM 710 N N . LYS A 1 94 ? -21.001 3.793 -9.726 1.00 46.50 94 LYS A N 1
ATOM 711 C CA . LYS A 1 94 ? -20.592 2.495 -10.265 1.00 46.50 94 LYS A CA 1
ATOM 712 C C . LYS A 1 94 ? -19.080 2.584 -10.399 1.00 46.50 94 LYS A C 1
ATOM 714 O O . LYS A 1 94 ? -18.581 3.557 -10.970 1.00 46.50 94 LYS A O 1
ATOM 719 N N . GLU A 1 95 ? -18.366 1.657 -9.764 1.00 50.66 95 GLU A N 1
ATOM 720 C CA . GLU A 1 95 ? -16.909 1.633 -9.793 1.00 50.66 95 GLU A CA 1
ATOM 721 C C . GLU A 1 95 ? -16.500 1.310 -11.234 1.00 50.66 95 GLU A C 1
ATOM 723 O O . GLU A 1 95 ? -16.282 0.168 -11.610 1.00 50.66 95 GLU A O 1
ATOM 728 N N . ASN A 1 96 ? -16.502 2.332 -12.086 1.00 48.69 96 ASN A N 1
ATOM 729 C CA . ASN A 1 96 ? -16.161 2.227 -13.499 1.00 48.69 96 ASN A CA 1
ATOM 730 C C . ASN A 1 96 ? -14.633 2.207 -13.671 1.00 48.69 96 ASN A C 1
ATOM 732 O O . ASN A 1 96 ? -14.119 1.913 -14.752 1.00 48.69 96 ASN A O 1
ATOM 736 N N . ASP A 1 97 ? -13.905 2.515 -12.593 1.00 63.38 97 ASP A N 1
ATOM 737 C CA . ASP A 1 97 ? -12.460 2.445 -12.499 1.00 63.38 97 ASP A CA 1
ATOM 738 C C . ASP A 1 97 ? -12.029 0.980 -12.334 1.00 63.38 97 ASP A C 1
ATOM 740 O O . ASP A 1 97 ? -11.857 0.439 -11.237 1.00 63.38 97 ASP A O 1
ATOM 744 N N . ARG A 1 98 ? -11.848 0.317 -13.481 1.00 66.31 98 ARG A N 1
ATOM 745 C CA . ARG A 1 98 ? -11.346 -1.063 -13.566 1.00 66.31 98 ARG A CA 1
ATOM 746 C C . ARG A 1 98 ? -10.043 -1.268 -12.787 1.00 66.31 98 ARG A C 1
ATOM 748 O O . ARG A 1 98 ? -9.795 -2.377 -12.319 1.00 66.31 98 ARG A O 1
ATOM 755 N N . VAL A 1 99 ? -9.215 -0.229 -12.639 1.00 66.88 99 VAL A N 1
ATOM 756 C CA . VAL A 1 99 ? -7.949 -0.313 -11.899 1.00 66.88 99 VAL A CA 1
ATOM 757 C C . VAL A 1 99 ? -8.227 -0.439 -10.406 1.00 66.88 99 VAL A C 1
ATOM 759 O O . VAL A 1 99 ? -7.688 -1.343 -9.765 1.00 66.88 99 VAL A O 1
ATOM 762 N N . ARG A 1 100 ? -9.126 0.387 -9.861 1.00 68.44 100 ARG A N 1
ATOM 763 C CA . ARG A 1 100 ? -9.572 0.268 -8.464 1.00 68.44 100 ARG A CA 1
ATOM 764 C C . ARG A 1 100 ? -10.227 -1.076 -8.171 1.00 68.44 100 ARG A C 1
ATOM 766 O O . ARG A 1 100 ? -9.888 -1.690 -7.161 1.00 68.44 100 ARG A O 1
ATOM 773 N N . MET A 1 101 ? -11.098 -1.566 -9.056 1.00 70.00 101 MET A N 1
ATOM 774 C CA . MET A 1 101 ? -11.717 -2.889 -8.890 1.00 70.00 101 MET A CA 1
ATOM 775 C C . MET A 1 101 ? -10.673 -4.011 -8.851 1.00 70.00 101 MET A C 1
ATOM 777 O O . MET A 1 101 ? -10.734 -4.877 -7.979 1.00 70.00 101 MET A O 1
ATOM 781 N N . ALA A 1 102 ? -9.688 -3.980 -9.754 1.00 74.31 102 ALA A N 1
ATOM 782 C CA . ALA A 1 102 ? -8.612 -4.966 -9.780 1.00 74.31 102 ALA A CA 1
ATOM 783 C C . ALA A 1 102 ? -7.729 -4.893 -8.522 1.00 74.31 102 ALA A C 1
ATOM 785 O O . ALA A 1 102 ? -7.371 -5.928 -7.959 1.00 74.31 102 ALA A O 1
ATOM 786 N N . MET A 1 103 ? -7.409 -3.685 -8.041 1.00 75.25 103 MET A N 1
ATOM 787 C CA . MET A 1 103 ? -6.677 -3.492 -6.783 1.00 75.25 103 MET A CA 1
ATOM 788 C C . MET A 1 103 ? -7.456 -4.046 -5.584 1.00 75.25 103 MET A C 1
ATOM 790 O O . MET A 1 103 ? -6.881 -4.758 -4.762 1.00 75.25 103 MET A O 1
ATOM 794 N N . PHE A 1 104 ? -8.760 -3.765 -5.509 1.00 77.12 104 PHE A N 1
ATOM 795 C CA . PHE A 1 104 ? -9.628 -4.260 -4.442 1.00 77.12 104 PHE A CA 1
ATOM 796 C C . PHE A 1 104 ? -9.736 -5.790 -4.461 1.00 77.12 104 PHE A C 1
ATOM 798 O O . PHE A 1 104 ? -9.517 -6.430 -3.436 1.00 77.12 104 PHE A O 1
ATOM 805 N N . ALA A 1 105 ? -9.974 -6.397 -5.626 1.00 80.44 105 ALA A N 1
ATOM 806 C CA . ALA A 1 105 ? -10.035 -7.852 -5.760 1.00 80.44 105 ALA A CA 1
ATOM 807 C C . ALA A 1 105 ? -8.722 -8.529 -5.326 1.00 80.44 105 ALA A C 1
ATOM 809 O O . ALA A 1 105 ? -8.746 -9.515 -4.590 1.00 80.44 105 ALA A O 1
ATOM 810 N N . ARG A 1 106 ? -7.566 -7.974 -5.718 1.00 82.75 106 ARG A N 1
ATOM 811 C CA . ARG A 1 106 ? -6.252 -8.497 -5.300 1.00 82.75 106 ARG A CA 1
ATOM 812 C C . ARG A 1 106 ? -6.031 -8.384 -3.796 1.00 82.75 106 ARG A C 1
ATOM 814 O O . ARG A 1 106 ? -5.516 -9.322 -3.196 1.00 82.75 106 ARG A O 1
ATOM 821 N N . MET A 1 107 ? -6.455 -7.277 -3.189 1.00 85.56 107 MET A N 1
ATOM 822 C CA . MET A 1 107 ? -6.393 -7.086 -1.741 1.00 85.56 107 MET A CA 1
ATOM 823 C C . MET A 1 107 ? -7.226 -8.139 -0.994 1.00 85.56 107 MET A C 1
ATOM 825 O O . MET A 1 107 ? -6.718 -8.761 -0.064 1.00 85.56 107 MET A O 1
ATOM 829 N N . ILE A 1 108 ? -8.468 -8.384 -1.423 1.00 85.00 108 ILE A N 1
ATOM 830 C CA . ILE A 1 108 ? -9.347 -9.387 -0.799 1.00 85.00 108 ILE A CA 1
ATOM 831 C C . ILE A 1 108 ? -8.797 -10.807 -0.980 1.00 85.00 108 ILE A C 1
ATOM 833 O O . ILE A 1 108 ? -8.716 -11.562 -0.014 1.00 85.00 108 ILE A O 1
ATOM 837 N N . ASN A 1 109 ? -8.342 -11.163 -2.185 1.00 87.94 109 ASN A N 1
ATOM 838 C CA . ASN A 1 109 ? -7.736 -12.475 -2.428 1.00 87.94 109 ASN A CA 1
ATOM 839 C C . ASN A 1 109 ? -6.494 -12.706 -1.555 1.00 87.94 109 ASN A C 1
ATOM 841 O O . ASN A 1 109 ? -6.267 -13.815 -1.082 1.00 87.94 109 ASN A O 1
ATOM 845 N N . HIS A 1 110 ? -5.702 -11.661 -1.313 1.00 90.94 110 HIS A N 1
ATOM 846 C CA . HIS A 1 110 ? -4.518 -11.754 -0.466 1.00 90.94 110 HIS A CA 1
ATOM 847 C C . HIS A 1 110 ? -4.865 -11.924 1.015 1.00 90.94 110 HIS A C 1
ATOM 849 O O . HIS A 1 110 ? -4.245 -12.750 1.673 1.00 90.94 110 HIS A O 1
ATOM 855 N N . ILE A 1 111 ? -5.890 -11.223 1.510 1.00 90.31 111 ILE A N 1
ATOM 856 C CA . ILE A 1 111 ? -6.447 -11.412 2.862 1.00 90.31 111 ILE A CA 1
ATOM 857 C C . ILE A 1 111 ? -6.894 -12.862 3.072 1.00 90.31 111 ILE A C 1
ATOM 859 O O . ILE A 1 111 ? -6.533 -13.479 4.070 1.00 90.31 111 ILE A O 1
ATOM 863 N N . ASN A 1 112 ? -7.601 -13.433 2.094 1.00 89.94 112 ASN A N 1
ATOM 864 C CA . ASN A 1 112 ? -8.082 -14.815 2.167 1.00 89.94 112 ASN A CA 1
ATOM 865 C C . ASN A 1 112 ? -6.946 -15.852 2.119 1.00 89.94 112 ASN A C 1
ATOM 867 O O . ASN A 1 112 ? -7.083 -16.938 2.675 1.00 89.94 112 ASN A O 1
ATOM 871 N N . ALA A 1 113 ? -5.840 -15.537 1.441 1.00 91.81 113 ALA A N 1
ATOM 872 C CA . ALA A 1 113 ? -4.723 -16.459 1.244 1.00 91.81 113 ALA A CA 1
ATOM 873 C C . ALA A 1 113 ? -3.604 -16.323 2.294 1.00 91.81 113 ALA A C 1
ATOM 875 O O . ALA A 1 113 ? -2.852 -17.274 2.504 1.00 91.81 113 ALA A O 1
ATOM 876 N N . LEU A 1 114 ? -3.466 -15.163 2.946 1.00 93.75 114 LEU A N 1
ATOM 877 C CA . LEU A 1 114 ? -2.394 -14.875 3.897 1.00 93.75 114 LEU A CA 1
ATOM 878 C C . LEU A 1 114 ? -2.965 -14.314 5.211 1.00 93.75 114 LEU A C 1
ATOM 880 O O . LEU A 1 114 ? -3.325 -13.141 5.267 1.00 93.75 114 LEU A O 1
ATOM 884 N N . PRO A 1 115 ? -2.941 -15.072 6.322 1.00 93.69 115 PRO A N 1
ATOM 885 C CA . PRO A 1 115 ? -3.404 -14.581 7.625 1.00 93.69 115 PRO A CA 1
ATOM 886 C C . PRO A 1 115 ? -2.734 -13.270 8.075 1.00 93.69 115 PRO A C 1
ATOM 888 O O . PRO A 1 115 ? -3.398 -12.376 8.593 1.00 93.69 115 PRO A O 1
ATOM 891 N N . LYS A 1 116 ? -1.434 -13.100 7.797 1.00 94.06 116 LYS A N 1
ATOM 892 C CA . LYS A 1 116 ? -0.675 -11.864 8.074 1.00 94.06 116 LYS A CA 1
ATOM 893 C C . LYS A 1 116 ? -1.135 -10.636 7.274 1.00 94.06 116 LYS A C 1
ATOM 895 O O . LYS A 1 116 ? -0.741 -9.522 7.591 1.00 94.06 116 LYS A O 1
ATOM 900 N N . ALA A 1 117 ? -1.969 -10.812 6.255 1.00 93.56 117 ALA A N 1
ATOM 901 C CA . ALA A 1 117 ? -2.607 -9.718 5.530 1.00 93.56 117 ALA A CA 1
ATOM 902 C C . ALA A 1 117 ? -3.899 -9.215 6.194 1.00 93.56 117 ALA A C 1
ATOM 904 O O . ALA A 1 117 ? -4.546 -8.320 5.646 1.00 93.56 117 ALA A O 1
ATOM 905 N N . THR A 1 118 ? -4.253 -9.765 7.359 1.00 92.75 118 THR A N 1
ATOM 906 C CA . THR A 1 118 ? -5.486 -9.472 8.093 1.00 92.75 118 THR A CA 1
ATOM 907 C C . THR A 1 118 ? -5.163 -8.960 9.493 1.00 92.75 118 THR A C 1
ATOM 909 O O . THR A 1 118 ? -4.279 -9.486 10.178 1.00 92.75 118 THR A O 1
ATOM 912 N N . LEU A 1 119 ? -5.892 -7.932 9.931 1.00 92.75 119 LEU A N 1
ATOM 913 C CA . LEU A 1 119 ? -5.788 -7.411 11.288 1.00 92.75 119 LEU A CA 1
ATOM 914 C C . LEU A 1 119 ? -6.535 -8.332 12.259 1.00 92.75 119 LEU A C 1
ATOM 916 O O . LEU A 1 119 ? -7.693 -8.679 12.052 1.00 92.75 119 LEU A O 1
ATOM 920 N N . CYS A 1 120 ? -5.870 -8.718 13.339 1.00 90.94 120 CYS A N 1
ATOM 921 C CA . CYS A 1 120 ? -6.470 -9.479 14.416 1.00 90.94 120 CYS A CA 1
ATOM 922 C C . CYS A 1 120 ? -7.529 -8.623 15.122 1.00 90.94 120 CYS A C 1
ATOM 924 O O . CYS A 1 120 ? -7.187 -7.520 15.560 1.00 90.94 120 CYS A O 1
ATOM 926 N N . PRO A 1 121 ? -8.770 -9.111 15.310 1.00 85.12 121 PRO A N 1
ATOM 927 C CA . PRO A 1 121 ? -9.793 -8.366 16.041 1.00 85.12 121 PRO A CA 1
ATOM 928 C C . PRO A 1 121 ? -9.438 -8.225 17.529 1.00 85.12 121 PRO A C 1
ATOM 930 O O . PRO A 1 121 ? -9.747 -7.213 18.159 1.00 85.12 121 PRO A O 1
ATOM 933 N N . PHE A 1 122 ? -8.713 -9.196 18.087 1.00 82.00 122 PHE A N 1
ATOM 934 C CA . PHE A 1 122 ? -8.289 -9.196 19.482 1.00 82.00 122 PHE A CA 1
ATOM 935 C C . PHE A 1 122 ? -7.062 -8.313 19.721 1.00 82.00 122 PHE A C 1
ATOM 937 O O . PHE A 1 122 ? -6.238 -8.078 18.830 1.00 82.00 122 PHE A O 1
ATOM 944 N N . LEU A 1 123 ? -6.926 -7.836 20.960 1.00 70.31 123 LEU A N 1
ATOM 945 C CA . LEU A 1 123 ? -5.743 -7.099 21.389 1.00 70.31 123 LEU A CA 1
ATOM 946 C C . LEU A 1 123 ? -4.491 -7.988 21.332 1.00 70.31 123 LEU A C 1
ATOM 948 O O . LEU A 1 123 ? -4.539 -9.223 21.389 1.00 70.31 123 LEU A O 1
ATOM 952 N N . LYS A 1 124 ? -3.340 -7.328 21.217 1.00 69.88 124 LYS A N 1
ATOM 953 C CA . LYS A 1 124 ? -2.030 -7.976 21.215 1.00 69.88 124 LYS A CA 1
ATOM 954 C C . LYS A 1 124 ? -1.828 -8.769 22.511 1.00 69.88 124 LYS A C 1
ATOM 956 O O . LYS A 1 124 ? -2.084 -8.259 23.597 1.00 69.88 124 LYS A O 1
ATOM 961 N N . GLY A 1 125 ? -1.342 -10.004 22.379 1.00 69.81 125 GLY A N 1
ATOM 962 C CA . GLY A 1 125 ? -1.035 -10.875 23.518 1.00 69.81 125 GLY A CA 1
ATOM 963 C C . GLY A 1 125 ? -2.173 -11.787 23.983 1.00 69.81 125 GLY A C 1
ATOM 964 O O . GLY A 1 125 ? -2.007 -12.425 25.015 1.00 69.81 125 GLY A O 1
ATOM 965 N N . HIS A 1 126 ? -3.288 -11.880 23.241 1.00 79.12 126 HIS A N 1
ATOM 966 C CA . HIS A 1 126 ? -4.328 -12.884 23.515 1.00 79.12 126 HIS A CA 1
ATOM 967 C C . HIS A 1 126 ? -3.824 -14.319 23.275 1.00 79.12 126 HIS A C 1
ATOM 969 O O . HIS A 1 126 ? -4.085 -15.200 24.085 1.00 79.12 126 HIS A O 1
ATOM 975 N N . ASP A 1 127 ? -3.072 -14.539 22.191 1.00 82.31 127 ASP A N 1
ATOM 976 C CA . ASP A 1 127 ? -2.468 -15.824 21.839 1.00 82.31 127 ASP A CA 1
ATOM 977 C C . ASP A 1 127 ? -1.119 -15.586 21.129 1.00 82.31 127 ASP A C 1
ATOM 979 O O . ASP A 1 127 ? -1.079 -14.907 20.095 1.00 82.31 127 ASP A O 1
ATOM 983 N N . PRO A 1 128 ? 0.006 -16.114 21.651 1.00 82.00 128 PRO A N 1
ATOM 984 C CA . PRO A 1 128 ? 1.316 -15.980 21.014 1.00 82.00 128 PRO A CA 1
ATOM 985 C C . PRO A 1 128 ? 1.431 -16.711 19.666 1.00 82.00 128 PRO A C 1
ATOM 987 O O . PRO A 1 128 ? 2.337 -16.403 18.891 1.00 82.00 128 PRO A O 1
ATOM 990 N N . THR A 1 129 ? 0.538 -17.658 19.372 1.00 88.94 129 THR A N 1
ATOM 991 C CA . THR A 1 129 ? 0.505 -18.425 18.117 1.00 88.94 129 THR A CA 1
ATOM 992 C C . THR A 1 129 ? -0.419 -17.822 17.059 1.00 88.94 129 THR A C 1
ATOM 994 O O . THR A 1 129 ? -0.496 -18.345 15.946 1.00 88.94 129 THR A O 1
ATOM 997 N N . CYS A 1 130 ? -1.077 -16.695 17.364 1.00 90.81 130 CYS A N 1
ATOM 998 C CA . CYS A 1 130 ? -2.016 -16.059 16.450 1.00 90.81 130 CYS A CA 1
ATOM 999 C C . CYS A 1 130 ? -1.334 -15.696 15.111 1.00 90.81 130 CYS A C 1
ATOM 1001 O O . CYS A 1 130 ? -0.382 -14.903 15.085 1.00 90.81 130 CYS A O 1
ATOM 1003 N N . PRO A 1 131 ? -1.810 -16.250 13.977 1.00 92.50 131 PRO A N 1
ATOM 1004 C CA . PRO A 1 131 ? -1.166 -16.068 12.678 1.00 92.50 131 PRO A CA 1
ATOM 1005 C C . PRO A 1 131 ? -1.473 -14.702 12.045 1.00 92.50 131 PRO A C 1
ATOM 1007 O O . PRO A 1 131 ? -0.837 -14.325 11.060 1.00 92.50 131 PRO A O 1
ATOM 1010 N N . LEU A 1 132 ? -2.433 -13.960 12.605 1.00 93.69 132 LEU A N 1
ATOM 1011 C CA . LEU A 1 132 ? -2.857 -12.644 12.135 1.00 93.69 132 LEU A CA 1
ATOM 1012 C C . LEU A 1 132 ? -1.828 -11.558 12.492 1.00 93.69 132 LEU A C 1
ATOM 1014 O O . LEU A 1 132 ? -0.870 -11.774 13.248 1.00 93.69 132 LEU A O 1
ATOM 1018 N N . SER A 1 133 ? -2.009 -10.372 11.921 1.00 93.25 133 SER A N 1
ATOM 1019 C CA . SER A 1 133 ? -1.254 -9.182 12.313 1.00 93.25 133 SER A CA 1
ATOM 1020 C C . SER A 1 133 ? -1.941 -8.458 13.462 1.00 93.25 133 SER A C 1
ATOM 1022 O O . SER A 1 133 ? -3.161 -8.388 13.510 1.00 93.25 133 SER A O 1
ATOM 1024 N N . HIS A 1 134 ? -1.174 -7.901 14.395 1.00 91.88 134 HIS A N 1
ATOM 1025 C CA . HIS A 1 134 ? -1.733 -7.288 15.606 1.00 91.88 134 HIS A CA 1
ATOM 1026 C C . HIS A 1 134 ? -1.748 -5.764 15.575 1.00 91.88 134 HIS A C 1
ATOM 1028 O O . HIS A 1 134 ? -2.393 -5.160 16.430 1.00 91.88 134 HIS A O 1
ATOM 1034 N N . THR A 1 135 ? -1.074 -5.153 14.599 1.00 92.06 135 THR A N 1
ATOM 1035 C CA . THR A 1 135 ? -1.114 -3.706 14.381 1.00 92.06 135 THR A CA 1
ATOM 1036 C C . THR A 1 135 ? -1.440 -3.368 12.933 1.00 92.06 135 THR A C 1
ATOM 1038 O O . THR A 1 135 ? -1.112 -4.135 12.022 1.00 92.06 135 THR A O 1
ATOM 1041 N N . TYR A 1 136 ? -2.031 -2.193 12.708 1.00 93.62 136 TYR A N 1
ATOM 1042 C CA . TYR A 1 136 ? -2.294 -1.634 11.382 1.00 93.62 136 TYR A CA 1
ATOM 1043 C C . TYR A 1 136 ? -1.013 -1.545 10.544 1.00 93.62 136 TYR A C 1
ATOM 1045 O O . TYR A 1 136 ? -1.020 -1.871 9.360 1.00 93.62 136 TYR A O 1
ATOM 1053 N N . LEU A 1 137 ? 0.118 -1.172 11.151 1.00 94.38 137 LEU A N 1
ATOM 1054 C CA . LEU A 1 137 ? 1.390 -1.117 10.429 1.00 94.38 137 LEU A CA 1
ATOM 1055 C C . LEU A 1 137 ? 1.898 -2.516 10.047 1.00 94.38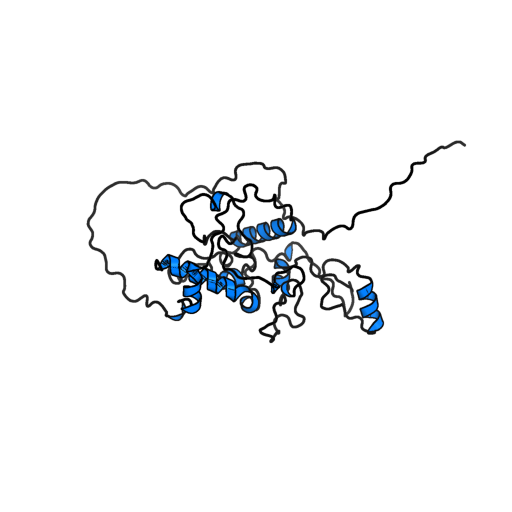 137 LEU A C 1
ATOM 1057 O O . LEU A 1 137 ? 2.443 -2.692 8.957 1.00 94.38 137 LEU A O 1
ATOM 1061 N N . GLU A 1 138 ? 1.715 -3.517 10.916 1.00 94.31 138 GLU A N 1
ATOM 1062 C CA . GLU A 1 138 ? 2.087 -4.901 10.610 1.00 94.31 138 GLU A CA 1
ATOM 1063 C C . GLU A 1 138 ? 1.264 -5.434 9.432 1.00 94.31 138 GLU A C 1
ATOM 1065 O O . GLU A 1 138 ? 1.852 -5.915 8.466 1.00 94.31 138 GLU A O 1
ATOM 1070 N N . VAL A 1 139 ? -0.064 -5.271 9.450 1.00 94.38 139 VAL A N 1
ATOM 1071 C CA . VAL A 1 139 ? -0.907 -5.709 8.325 1.00 94.38 139 VAL A CA 1
ATOM 1072 C C . VAL A 1 139 ? -0.564 -4.955 7.041 1.00 94.38 139 VAL A C 1
ATOM 1074 O O . VAL A 1 139 ? -0.415 -5.586 6.001 1.00 94.38 139 VAL A O 1
ATOM 1077 N N . MET A 1 140 ? -0.319 -3.640 7.098 1.00 93.56 140 MET A N 1
ATOM 1078 C CA . MET A 1 140 ? 0.104 -2.851 5.930 1.00 93.56 140 MET A CA 1
ATOM 1079 C C . MET A 1 140 ? 1.468 -3.289 5.376 1.00 93.56 140 MET A C 1
ATOM 1081 O O . MET A 1 140 ? 1.741 -3.107 4.191 1.00 93.56 140 MET A O 1
ATOM 1085 N N . THR A 1 141 ? 2.323 -3.899 6.205 1.00 94.31 141 THR A N 1
ATOM 1086 C CA . THR A 1 141 ? 3.609 -4.463 5.766 1.00 94.31 141 THR A CA 1
ATOM 1087 C C . THR A 1 141 ? 3.416 -5.659 4.836 1.00 94.31 141 THR A C 1
ATOM 1089 O O . THR A 1 141 ? 4.232 -5.851 3.940 1.00 94.31 141 THR A O 1
ATOM 1092 N N . TYR A 1 142 ? 2.365 -6.457 5.021 1.00 93.81 142 TYR A N 1
ATOM 1093 C CA . TYR A 1 142 ? 2.070 -7.605 4.156 1.00 93.81 142 TYR A CA 1
ATOM 1094 C C . TYR A 1 142 ? 1.028 -7.267 3.085 1.00 93.81 142 TYR A C 1
ATOM 1096 O O . TYR A 1 142 ? 1.127 -7.733 1.956 1.00 93.81 142 TYR A O 1
ATOM 1104 N N . ASN A 1 143 ? 0.089 -6.382 3.409 1.00 91.94 143 ASN A N 1
ATOM 1105 C CA . ASN A 1 143 ? -0.970 -5.901 2.539 1.00 91.94 143 ASN A CA 1
ATOM 1106 C C . ASN A 1 143 ? -0.923 -4.364 2.433 1.00 91.94 143 ASN A C 1
ATOM 1108 O O . ASN A 1 143 ? -1.667 -3.669 3.129 1.00 91.94 143 ASN A O 1
ATOM 1112 N N . PRO A 1 144 ? -0.088 -3.803 1.542 1.00 89.12 144 PRO A N 1
ATOM 1113 C CA . PRO A 1 144 ? 0.101 -2.354 1.416 1.00 89.12 144 PRO A CA 1
ATOM 1114 C C . PRO A 1 144 ? -1.144 -1.580 0.945 1.00 89.12 144 PRO A C 1
ATOM 1116 O O . PRO A 1 144 ? -1.117 -0.356 0.858 1.00 89.12 144 PRO A O 1
ATOM 1119 N N . LEU A 1 145 ? -2.229 -2.270 0.584 1.00 88.06 145 LEU A N 1
ATOM 1120 C CA . LEU A 1 145 ? -3.497 -1.647 0.205 1.00 88.06 145 LEU A CA 1
ATOM 1121 C C . LEU A 1 145 ? -4.526 -1.645 1.348 1.00 88.06 145 LEU A C 1
ATOM 1123 O O . LEU A 1 145 ? -5.582 -1.029 1.197 1.00 88.06 145 LEU A O 1
ATOM 1127 N N . PHE A 1 146 ? -4.224 -2.281 2.484 1.00 90.88 146 PHE A N 1
ATOM 1128 C CA . PHE A 1 146 ? -5.120 -2.348 3.638 1.00 90.88 146 PHE A CA 1
ATOM 1129 C C . PHE A 1 146 ? -5.487 -0.942 4.139 1.00 90.88 146 PHE A C 1
ATOM 1131 O O . PHE A 1 146 ? -4.615 -0.104 4.366 1.00 90.88 146 PHE A O 1
ATOM 1138 N N . LYS A 1 147 ? -6.792 -0.678 4.280 1.00 89.31 147 LYS A N 1
ATOM 1139 C CA . LYS A 1 147 ? -7.402 0.612 4.661 1.00 89.31 147 LYS A CA 1
ATOM 1140 C C . LYS A 1 147 ? -7.057 1.785 3.739 1.00 89.31 147 LYS A C 1
ATOM 1142 O O . LYS A 1 147 ? -7.251 2.944 4.090 1.00 89.31 147 LYS A O 1
ATOM 1147 N N . ARG A 1 148 ? -6.578 1.506 2.526 1.00 82.38 148 ARG A N 1
ATOM 1148 C CA . ARG A 1 148 ? -6.233 2.547 1.549 1.00 82.38 148 ARG A CA 1
ATOM 1149 C C . ARG A 1 148 ? -7.447 3.082 0.795 1.00 82.38 148 ARG A C 1
ATOM 1151 O O . ARG A 1 148 ? -7.463 4.235 0.374 1.00 82.38 148 ARG A O 1
ATOM 1158 N N . LEU A 1 149 ? -8.424 2.220 0.543 1.00 80.81 149 LEU A N 1
ATOM 1159 C CA . LEU A 1 149 ? -9.619 2.564 -0.216 1.00 80.81 149 LEU A CA 1
ATOM 1160 C C . LEU A 1 149 ? -10.753 2.860 0.753 1.00 80.81 149 LEU A C 1
ATOM 1162 O O . LEU A 1 149 ? -10.970 2.091 1.687 1.00 80.81 149 LEU A O 1
ATOM 1166 N N . ILE A 1 150 ? -11.484 3.946 0.506 1.00 81.44 150 ILE A N 1
ATOM 1167 C CA . ILE A 1 150 ? -12.747 4.207 1.198 1.00 81.44 150 ILE A CA 1
ATOM 1168 C C . ILE A 1 150 ? -13.673 3.028 0.908 1.00 81.44 150 ILE A C 1
ATOM 1170 O O . ILE A 1 150 ? -13.785 2.588 -0.244 1.00 81.44 150 ILE A O 1
ATOM 1174 N N . CYS A 1 151 ? -14.296 2.487 1.951 1.00 80.06 151 CYS A N 1
ATOM 1175 C CA . CYS A 1 151 ? -15.259 1.415 1.785 1.00 80.06 151 CYS A CA 1
ATOM 1176 C C . CYS A 1 151 ? -16.405 1.893 0.878 1.00 80.06 151 CYS A C 1
ATOM 1178 O O . CYS A 1 151 ? -16.713 3.073 0.750 1.00 80.06 151 CYS A O 1
ATOM 1180 N N . ARG A 1 152 ? -16.998 0.970 0.138 1.00 75.12 152 ARG A N 1
ATOM 1181 C CA . ARG A 1 152 ? -18.155 1.246 -0.725 1.00 75.12 152 ARG A CA 1
ATOM 1182 C C . ARG A 1 152 ? -19.211 0.156 -0.591 1.00 75.12 152 ARG A C 1
ATOM 1184 O O . ARG A 1 152 ? -20.166 0.117 -1.350 1.00 75.12 152 ARG A O 1
ATOM 1191 N N . GLN A 1 153 ? -19.039 -0.753 0.368 1.00 74.25 153 GLN A N 1
ATOM 1192 C CA . GLN A 1 153 ? -19.990 -1.823 0.634 1.00 74.25 153 GLN A CA 1
ATOM 1193 C C . GLN A 1 153 ? -21.131 -1.269 1.467 1.00 74.25 153 GLN A C 1
ATOM 1195 O O . GLN A 1 153 ? -20.937 -0.900 2.620 1.00 74.25 153 GLN A O 1
ATOM 1200 N N . THR A 1 154 ? -22.317 -1.210 0.874 1.00 69.94 154 THR A N 1
ATOM 1201 C CA . THR A 1 154 ? -23.487 -0.567 1.471 1.00 69.94 154 THR A CA 1
ATOM 1202 C C . THR A 1 154 ? -23.890 -1.156 2.826 1.00 69.94 154 THR A C 1
ATOM 1204 O O . THR A 1 154 ? -24.271 -0.406 3.720 1.00 69.94 154 THR A O 1
ATOM 1207 N N . SER A 1 155 ? -23.715 -2.467 3.020 1.00 73.00 155 SER A N 1
ATOM 1208 C CA . SER A 1 155 ? -23.933 -3.163 4.296 1.00 73.00 155 SER A CA 1
ATOM 1209 C C . SER A 1 155 ? -23.089 -2.619 5.450 1.00 73.00 155 SER A C 1
ATOM 1211 O O . SER A 1 155 ? -23.479 -2.782 6.598 1.00 73.00 155 SER A O 1
ATOM 1213 N N . HIS A 1 156 ? -21.961 -1.959 5.171 1.00 76.12 156 HIS A N 1
ATOM 1214 C CA . HIS A 1 156 ? -21.102 -1.361 6.198 1.00 76.12 156 HIS A CA 1
ATOM 1215 C C . HIS A 1 156 ? -21.529 0.062 6.591 1.00 76.12 156 HIS A C 1
ATOM 1217 O O . HIS A 1 156 ? -21.001 0.607 7.551 1.00 76.12 156 HIS A O 1
ATOM 1223 N N . TYR A 1 157 ? -22.482 0.662 5.869 1.00 68.44 157 TYR A N 1
ATOM 1224 C CA . TYR A 1 157 ? -23.013 2.006 6.139 1.00 68.44 157 TYR A CA 1
ATOM 1225 C C . TYR A 1 157 ? -24.385 1.976 6.824 1.00 68.44 157 TYR A C 1
ATOM 1227 O O . TYR A 1 157 ? -24.920 3.020 7.194 1.00 68.44 157 TYR A O 1
ATOM 1235 N N . TRP A 1 158 ? -24.982 0.790 6.981 1.00 58.09 158 TRP A N 1
ATOM 1236 C CA . TRP A 1 158 ? -26.307 0.609 7.569 1.00 58.09 158 TRP A CA 1
ATOM 1237 C C . TRP A 1 158 ? -26.203 -0.153 8.892 1.00 58.09 158 TRP A C 1
ATOM 1239 O O . TRP A 1 158 ? -26.244 -1.378 8.914 1.00 58.09 158 TRP A O 1
ATOM 1249 N N . GLY A 1 159 ? -26.081 0.569 10.009 1.00 55.28 159 GLY A N 1
ATOM 1250 C CA . GLY A 1 159 ? -26.135 -0.034 11.343 1.00 55.28 159 GLY A CA 1
ATOM 1251 C C . GLY A 1 159 ? -25.642 0.875 12.470 1.00 55.28 159 GLY A C 1
ATOM 1252 O O . GLY A 1 159 ? -24.890 1.817 12.249 1.00 55.28 159 GLY A O 1
ATOM 1253 N N . ASN A 1 160 ? -26.037 0.550 13.704 1.00 47.19 160 ASN A N 1
ATOM 1254 C CA . ASN A 1 160 ? -25.697 1.263 14.948 1.00 47.19 160 ASN A CA 1
ATOM 1255 C C . ASN A 1 160 ? -24.225 1.078 15.401 1.00 47.19 160 ASN A C 1
ATOM 1257 O O . ASN A 1 160 ? -23.899 1.319 16.561 1.00 47.19 160 ASN A O 1
ATOM 1261 N N . GLN A 1 161 ? -23.334 0.628 14.514 1.00 56.03 161 GLN A N 1
ATOM 1262 C CA . GLN A 1 161 ? -21.911 0.401 14.779 1.00 56.03 161 GLN A CA 1
ATOM 1263 C C . GLN A 1 161 ? -21.083 1.421 13.989 1.00 56.03 161 GLN A C 1
ATOM 1265 O O . GLN A 1 161 ? -20.437 1.092 13.001 1.00 56.03 161 GLN A O 1
ATOM 1270 N N . ILE A 1 162 ? -21.143 2.687 14.415 1.00 62.25 162 ILE A N 1
ATOM 1271 C CA . ILE A 1 162 ? -20.364 3.804 13.852 1.00 62.25 162 ILE A CA 1
ATOM 1272 C C . ILE A 1 162 ? -18.907 3.657 14.309 1.00 62.25 162 ILE A C 1
ATOM 1274 O O . ILE A 1 162 ? -18.461 4.325 15.242 1.00 62.25 162 ILE A O 1
ATOM 1278 N N . GLN A 1 163 ? -18.197 2.681 13.749 1.00 77.12 163 GLN A N 1
ATOM 1279 C CA . GLN A 1 163 ? -16.836 2.333 14.143 1.00 77.12 163 GLN A CA 1
ATOM 1280 C C . GLN A 1 163 ? -16.051 1.809 12.942 1.00 77.12 163 GLN A C 1
ATOM 1282 O O . GLN A 1 163 ? -16.615 1.310 11.973 1.00 77.12 163 GLN A O 1
ATOM 1287 N N . GLU A 1 164 ? -14.729 1.914 13.026 1.00 85.31 164 GLU A N 1
ATOM 1288 C CA . GLU A 1 164 ? -13.839 1.299 12.050 1.00 85.31 164 GLU A CA 1
ATOM 1289 C C . GLU A 1 164 ? -13.819 -0.216 12.287 1.00 85.31 164 GLU A C 1
ATOM 1291 O O . GLU A 1 164 ? -13.515 -0.665 13.396 1.00 85.31 164 GLU A O 1
ATOM 1296 N N . ASP A 1 165 ? -14.157 -0.994 11.259 1.00 83.56 165 ASP A N 1
ATOM 1297 C CA . ASP A 1 165 ? -14.221 -2.457 11.338 1.00 83.56 165 ASP A CA 1
ATOM 1298 C C . ASP A 1 165 ? -12.857 -3.085 11.029 1.00 83.56 165 ASP A C 1
ATOM 1300 O O . ASP A 1 165 ? -12.326 -2.925 9.927 1.00 83.56 165 ASP A O 1
ATOM 1304 N N . GLU A 1 166 ? -12.296 -3.843 11.972 1.00 83.94 166 GLU A N 1
ATOM 1305 C CA . GLU A 1 166 ? -11.043 -4.583 11.783 1.00 83.94 166 GLU A CA 1
ATOM 1306 C C . GLU A 1 166 ? -11.088 -5.591 10.625 1.00 83.94 166 GLU A C 1
ATOM 1308 O O . GLU A 1 166 ? -10.056 -5.837 9.996 1.00 83.94 166 GLU A O 1
ATOM 1313 N N . ASN A 1 167 ? -12.261 -6.154 10.327 1.00 82.50 167 ASN A N 1
ATOM 1314 C CA . ASN A 1 167 ? -12.427 -7.187 9.303 1.00 82.50 167 ASN A CA 1
ATOM 1315 C C . 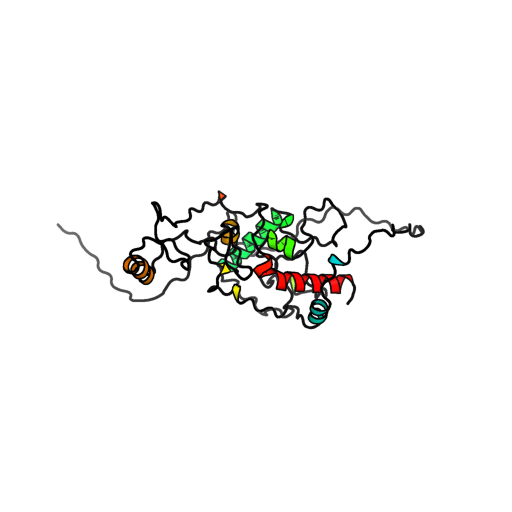ASN A 1 167 ? -12.561 -6.604 7.893 1.00 82.50 167 ASN A C 1
ATOM 1317 O O . ASN A 1 167 ? -12.381 -7.313 6.899 1.00 82.50 167 ASN A O 1
ATOM 1321 N N . CYS A 1 168 ? -12.865 -5.311 7.773 1.00 85.88 168 CYS A N 1
ATOM 1322 C CA . CYS A 1 168 ? -12.979 -4.677 6.474 1.00 85.88 168 CYS A CA 1
ATOM 1323 C C . CYS A 1 168 ? -11.605 -4.242 5.963 1.00 85.88 168 CYS A C 1
ATOM 1325 O O . CYS A 1 168 ? -10.895 -3.470 6.594 1.00 85.88 168 CYS A O 1
ATOM 1327 N N . A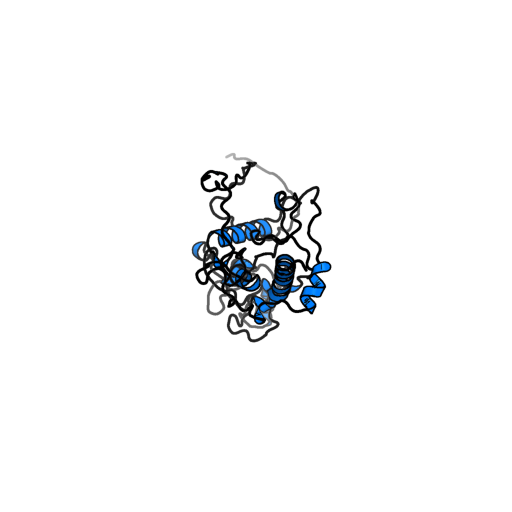LA A 1 169 ? -11.243 -4.665 4.757 1.00 87.00 169 ALA A N 1
ATOM 1328 C CA . ALA A 1 169 ? -9.996 -4.248 4.121 1.00 87.00 169 ALA A CA 1
ATOM 1329 C C . ALA A 1 169 ? -9.979 -2.763 3.706 1.00 87.00 169 ALA A C 1
ATOM 1331 O O . ALA A 1 169 ? -8.918 -2.209 3.430 1.00 87.00 169 ALA A O 1
ATOM 1332 N N . CYS A 1 170 ? -11.148 -2.126 3.636 1.00 87.00 170 CYS A N 1
ATOM 1333 C CA . CYS A 1 170 ? -11.317 -0.716 3.304 1.00 87.00 170 CYS A CA 1
ATOM 1334 C C . CYS A 1 170 ? -11.517 0.137 4.558 1.00 87.00 170 CYS A C 1
ATOM 1336 O O . CYS A 1 170 ? -11.909 -0.382 5.600 1.00 87.00 170 CYS A O 1
ATOM 1338 N N . VAL A 1 171 ? -11.258 1.439 4.435 1.00 87.69 171 VAL A N 1
ATOM 1339 C CA . VAL A 1 171 ? -11.404 2.411 5.523 1.00 87.69 171 VAL A CA 1
ATOM 1340 C C . VAL A 1 171 ? -12.817 2.984 5.584 1.00 87.69 171 VAL A C 1
ATOM 1342 O O . VAL A 1 171 ? -13.419 3.289 4.548 1.00 87.69 171 VAL A O 1
ATOM 1345 N N . HIS A 1 172 ? -13.341 3.141 6.796 1.00 86.94 172 HIS A N 1
ATOM 1346 C CA . HIS A 1 172 ? -14.652 3.733 7.079 1.00 86.94 172 HIS A CA 1
ATOM 1347 C C . HIS A 1 172 ? -14.553 5.091 7.768 1.00 86.94 172 HIS A C 1
ATOM 1349 O O . HIS A 1 172 ? -15.566 5.766 7.927 1.00 86.94 172 HIS A O 1
ATOM 1355 N N . VAL A 1 173 ? -13.348 5.516 8.134 1.00 87.00 173 VAL A N 1
ATOM 1356 C CA . VAL A 1 173 ? -13.071 6.786 8.801 1.00 87.00 173 VAL A CA 1
ATOM 1357 C C . VAL A 1 173 ? -12.206 7.726 7.954 1.00 87.00 173 VAL A C 1
ATOM 1359 O O . VAL A 1 173 ? -11.179 7.345 7.394 1.00 87.00 173 VAL A O 1
ATOM 1362 N N . ASP A 1 174 ? -12.606 8.989 7.897 1.00 88.06 174 ASP A N 1
ATOM 1363 C CA . ASP A 1 174 ? -11.784 10.106 7.460 1.00 88.06 174 ASP A CA 1
ATOM 1364 C C . ASP A 1 174 ? -10.909 10.580 8.623 1.00 88.06 174 ASP A C 1
ATOM 1366 O O . ASP A 1 174 ? -11.387 11.152 9.609 1.00 88.06 174 ASP A O 1
ATOM 1370 N N . THR A 1 175 ? -9.609 10.334 8.499 1.00 86.19 175 THR A N 1
ATOM 1371 C CA . THR A 1 175 ? -8.595 10.766 9.468 1.00 86.19 175 THR A CA 1
ATOM 1372 C C . THR A 1 175 ? -8.077 12.183 9.196 1.00 86.19 175 THR A C 1
ATOM 1374 O O . THR A 1 175 ? -7.226 12.672 9.937 1.00 86.19 175 THR A O 1
ATOM 1377 N N . GLY A 1 176 ? -8.539 12.842 8.124 1.00 84.12 176 GLY A N 1
ATOM 1378 C CA . GLY A 1 176 ? -8.031 14.135 7.660 1.00 84.12 176 GLY A CA 1
ATOM 1379 C C . GLY A 1 176 ? -6.655 14.065 6.987 1.00 84.12 176 GLY A C 1
ATOM 1380 O O . GLY A 1 176 ? -6.091 15.099 6.628 1.00 84.12 176 GLY A O 1
ATOM 1381 N N . LEU A 1 177 ? -6.092 12.864 6.811 1.00 84.31 177 LEU A N 1
ATOM 1382 C CA . LEU A 1 177 ? -4.805 12.672 6.149 1.00 84.31 177 LEU A CA 1
ATOM 1383 C C . LEU A 1 177 ? -4.939 12.859 4.635 1.00 84.31 177 LEU A C 1
ATOM 1385 O O . LEU A 1 177 ? -5.644 12.112 3.955 1.00 84.31 177 LEU A O 1
ATOM 1389 N N . THR A 1 178 ? -4.193 13.819 4.093 1.00 75.06 178 THR A N 1
ATOM 1390 C CA . THR A 1 178 ? -4.014 13.969 2.649 1.00 75.06 178 THR A CA 1
ATOM 1391 C C . THR A 1 178 ? -2.840 13.119 2.182 1.00 75.06 178 THR A C 1
ATOM 1393 O O . THR A 1 178 ? -1.727 13.158 2.708 1.00 75.06 178 THR A O 1
ATOM 1396 N N . TRP A 1 179 ? -3.085 12.312 1.160 1.00 68.88 179 TRP A N 1
ATOM 1397 C CA . TRP A 1 179 ? -2.130 11.314 0.705 1.00 68.88 179 TRP A CA 1
ATOM 1398 C C . TRP A 1 179 ? -1.367 11.778 -0.524 1.00 68.88 179 TRP A C 1
ATOM 1400 O O . TRP A 1 179 ? -1.456 11.180 -1.594 1.00 68.88 179 TRP A O 1
ATOM 1410 N N . GLU A 1 180 ? -0.595 12.849 -0.366 1.00 58.69 180 GLU A N 1
ATOM 1411 C CA . GLU A 1 180 ? 0.110 13.476 -1.487 1.00 58.69 180 GLU A CA 1
ATOM 1412 C C . GLU A 1 180 ? 1.016 12.501 -2.255 1.00 58.69 180 GLU A C 1
ATOM 1414 O O . GLU A 1 180 ? 1.129 12.580 -3.472 1.00 58.69 180 GLU A O 1
ATOM 1419 N N . TRP A 1 181 ? 1.639 11.536 -1.573 1.00 60.38 181 TRP A N 1
ATOM 1420 C CA . TRP A 1 181 ? 2.492 10.523 -2.207 1.00 60.38 181 TRP A CA 1
ATOM 1421 C C . TRP A 1 181 ? 1.726 9.452 -3.003 1.00 60.38 181 TRP A C 1
ATOM 1423 O O . TRP A 1 181 ? 2.347 8.686 -3.746 1.00 60.38 181 TRP A O 1
ATOM 1433 N N . MET A 1 182 ? 0.402 9.381 -2.837 1.00 55.44 182 MET A N 1
ATOM 1434 C CA . MET A 1 182 ? -0.491 8.424 -3.496 1.00 55.44 182 MET A CA 1
ATOM 1435 C C . MET A 1 182 ? -1.187 8.960 -4.738 1.00 55.44 182 MET A C 1
ATOM 1437 O O . MET A 1 182 ? -1.810 8.162 -5.444 1.00 55.44 182 MET A O 1
ATOM 1441 N N . GLU A 1 183 ? -1.103 10.262 -5.008 1.00 59.81 183 GLU A N 1
ATOM 1442 C CA . GLU A 1 183 ? -1.593 10.814 -6.266 1.00 59.81 183 GLU A CA 1
ATOM 1443 C C . GLU A 1 183 ? -0.884 10.125 -7.436 1.00 59.81 183 GLU A C 1
ATOM 1445 O O . GLU A 1 183 ? 0.308 9.816 -7.373 1.00 59.81 183 GLU A O 1
ATOM 1450 N N . GLU A 1 184 ? -1.634 9.837 -8.503 1.00 51.75 184 GLU A N 1
ATOM 1451 C CA . GLU A 1 184 ? -1.206 8.967 -9.609 1.00 51.75 184 GLU A CA 1
ATOM 1452 C C . GLU A 1 184 ? 0.102 9.395 -10.293 1.00 51.75 184 GLU A C 1
ATOM 1454 O O . GLU A 1 184 ? 0.733 8.588 -10.977 1.00 51.75 184 GLU A O 1
ATOM 1459 N N . SER A 1 185 ? 0.501 10.647 -10.081 1.00 49.47 185 SER A N 1
ATOM 1460 C CA . SER A 1 185 ? 1.690 11.321 -10.590 1.00 49.47 185 SER A CA 1
ATOM 1461 C C . SER A 1 185 ? 2.920 11.245 -9.673 1.00 49.47 185 SER A C 1
ATOM 1463 O O . SER A 1 185 ? 3.968 11.771 -10.052 1.00 49.47 185 SER A O 1
ATOM 1465 N N . ARG A 1 186 ? 2.838 10.630 -8.482 1.00 64.19 186 ARG A N 1
ATOM 1466 C CA . ARG A 1 186 ? 3.925 10.649 -7.485 1.00 64.19 186 ARG A CA 1
ATOM 1467 C C . ARG A 1 186 ? 4.659 9.310 -7.311 1.00 64.19 186 ARG A C 1
ATOM 1469 O O . ARG A 1 186 ? 4.294 8.248 -7.815 1.00 64.19 186 ARG A O 1
ATOM 1476 N N . ASP A 1 187 ? 5.763 9.408 -6.578 1.00 73.81 187 ASP A N 1
ATOM 1477 C CA . ASP A 1 187 ? 6.886 8.475 -6.481 1.00 73.81 187 ASP A CA 1
ATOM 1478 C C . ASP A 1 187 ? 6.559 7.003 -6.164 1.00 73.81 187 ASP A C 1
ATOM 1480 O O . ASP A 1 187 ? 7.311 6.132 -6.598 1.00 73.81 187 ASP A O 1
ATOM 1484 N N . LYS A 1 188 ? 5.469 6.661 -5.458 1.00 81.62 188 LYS A N 1
ATOM 1485 C CA . LYS A 1 188 ? 5.223 5.262 -5.035 1.00 81.62 188 LYS A CA 1
ATOM 1486 C C . LYS A 1 188 ? 5.023 4.299 -6.210 1.00 81.62 188 LYS A C 1
ATOM 1488 O O . LYS A 1 188 ? 5.411 3.136 -6.123 1.00 81.62 188 LYS A O 1
ATOM 1493 N N . ARG A 1 189 ? 4.488 4.790 -7.336 1.00 82.88 189 ARG A N 1
ATOM 1494 C CA . ARG A 1 189 ? 4.340 4.035 -8.601 1.00 82.88 189 ARG A CA 1
ATOM 1495 C C . ARG A 1 189 ? 5.645 3.924 -9.412 1.00 82.88 189 ARG A C 1
ATOM 1497 O O . ARG A 1 189 ? 5.640 3.342 -10.503 1.00 82.88 189 ARG A O 1
ATOM 1504 N N . LEU A 1 190 ? 6.742 4.497 -8.908 1.00 84.81 190 LEU A N 1
ATOM 1505 C CA . LEU A 1 190 ? 8.089 4.422 -9.469 1.00 84.81 190 LEU A CA 1
ATOM 1506 C C . LEU A 1 190 ? 8.989 3.545 -8.606 1.00 84.81 190 LEU A C 1
ATOM 1508 O O . LEU A 1 190 ? 8.868 3.495 -7.382 1.00 84.81 190 LEU A O 1
ATOM 1512 N N . TYR A 1 191 ? 9.918 2.857 -9.261 1.00 88.19 191 TYR A N 1
ATOM 1513 C CA . TYR A 1 191 ? 10.917 2.048 -8.581 1.00 88.19 191 TYR A CA 1
ATOM 1514 C C . TYR A 1 191 ? 12.067 2.933 -8.094 1.00 88.19 191 TYR A C 1
ATOM 1516 O O . TYR A 1 191 ? 12.536 3.829 -8.802 1.00 88.19 191 TYR A O 1
ATOM 1524 N N . CYS A 1 192 ? 12.535 2.693 -6.875 1.00 90.75 192 CYS A N 1
ATOM 1525 C CA . CYS A 1 192 ? 13.744 3.290 -6.344 1.00 90.75 192 CYS A CA 1
ATOM 1526 C C . CYS A 1 192 ? 14.958 2.544 -6.912 1.00 90.75 192 CYS A C 1
ATOM 1528 O O . CYS A 1 192 ? 15.121 1.368 -6.598 1.00 90.75 192 CYS A O 1
ATOM 1530 N N . PRO A 1 193 ? 15.888 3.204 -7.628 1.00 87.44 193 PRO A N 1
ATOM 1531 C CA . PRO A 1 193 ? 17.081 2.532 -8.155 1.00 87.44 193 PRO A CA 1
ATOM 1532 C C . PRO A 1 193 ? 17.995 1.947 -7.071 1.00 87.44 193 PRO A C 1
ATOM 1534 O O . PRO A 1 193 ? 18.795 1.060 -7.344 1.00 87.44 193 PRO A O 1
ATOM 1537 N N . ARG A 1 194 ? 17.895 2.447 -5.831 1.00 91.50 194 ARG A N 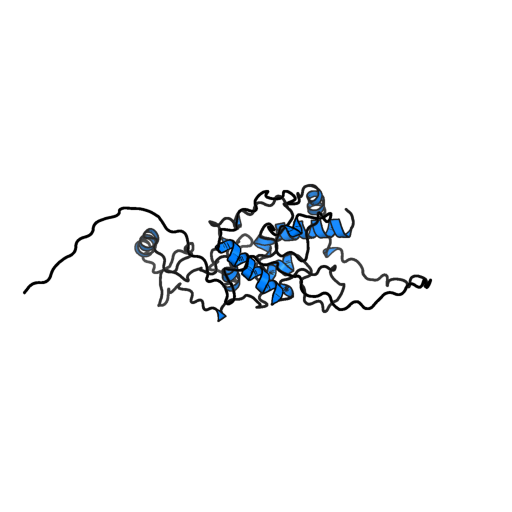1
ATOM 1538 C CA . ARG A 1 194 ? 18.629 1.894 -4.684 1.00 91.50 194 ARG A CA 1
ATOM 1539 C C . ARG A 1 194 ? 17.940 0.672 -4.066 1.00 91.50 194 ARG A C 1
ATOM 1541 O O . ARG A 1 194 ? 18.575 -0.002 -3.261 1.00 91.50 194 ARG A O 1
ATOM 1548 N N . GLY A 1 195 ? 16.680 0.394 -4.413 1.00 91.81 195 GLY A N 1
ATOM 1549 C CA . GLY A 1 195 ? 15.905 -0.741 -3.911 1.00 91.81 195 GLY A CA 1
ATOM 1550 C C . GLY A 1 195 ? 15.992 -0.896 -2.391 1.00 91.81 195 GLY A C 1
ATOM 1551 O O . GLY A 1 195 ? 15.916 0.082 -1.642 1.00 91.81 195 GLY A O 1
ATOM 1552 N N . SER A 1 196 ? 16.254 -2.118 -1.933 1.00 93.44 196 SER A N 1
ATOM 1553 C CA . SER A 1 196 ? 16.462 -2.450 -0.517 1.00 93.44 196 SER A CA 1
ATOM 1554 C C . SER A 1 196 ? 17.639 -1.728 0.156 1.00 93.44 196 SER A C 1
ATOM 1556 O O . SER A 1 196 ? 17.699 -1.672 1.380 1.00 93.44 196 SER A O 1
ATOM 1558 N N . LYS A 1 197 ? 18.555 -1.124 -0.612 1.00 95.62 197 LYS A N 1
ATOM 1559 C CA . LYS A 1 197 ? 19.716 -0.365 -0.109 1.00 95.62 197 LYS A CA 1
ATOM 1560 C C . LYS A 1 197 ? 19.429 1.138 0.037 1.00 95.62 197 LYS A C 1
ATOM 1562 O O . LYS A 1 197 ? 20.348 1.939 0.211 1.00 95.62 197 LYS A O 1
ATOM 1567 N N . CYS A 1 198 ? 18.171 1.567 -0.081 1.00 94.88 198 CYS A N 1
ATOM 1568 C CA . CYS A 1 198 ? 17.804 2.978 0.007 1.00 94.88 198 CYS A CA 1
ATOM 1569 C C . CYS A 1 198 ? 17.887 3.530 1.441 1.00 94.88 198 CYS A C 1
ATOM 1571 O O . CYS A 1 198 ? 17.043 3.249 2.295 1.00 94.88 198 CYS A O 1
ATOM 1573 N N . THR A 1 199 ? 18.863 4.410 1.670 1.00 95.00 199 THR A N 1
ATOM 1574 C CA . THR A 1 199 ? 19.092 5.102 2.950 1.00 95.00 199 THR A CA 1
ATOM 1575 C C . THR A 1 199 ? 18.301 6.402 3.116 1.00 95.00 199 THR A C 1
ATOM 1577 O O . THR A 1 199 ? 18.281 6.970 4.204 1.00 95.00 199 THR A O 1
ATOM 1580 N N . ASN A 1 200 ? 17.638 6.895 2.063 1.00 93.19 200 ASN A N 1
ATOM 1581 C CA . ASN A 1 200 ? 16.831 8.110 2.150 1.00 93.19 200 ASN A CA 1
ATOM 1582 C C . ASN A 1 200 ? 15.508 7.813 2.874 1.00 93.19 200 ASN A C 1
ATOM 1584 O O . ASN A 1 200 ? 14.581 7.270 2.276 1.00 93.19 200 ASN A O 1
ATOM 1588 N N . ASN A 1 201 ? 15.406 8.221 4.137 1.00 90.25 201 ASN A N 1
ATOM 1589 C CA . ASN A 1 201 ? 14.218 8.035 4.976 1.00 90.25 201 ASN A CA 1
ATOM 1590 C C . ASN A 1 201 ? 12.957 8.764 4.474 1.00 90.25 201 ASN A C 1
ATOM 1592 O O . ASN A 1 201 ? 11.859 8.403 4.883 1.00 90.25 201 ASN A O 1
ATOM 1596 N N . LYS A 1 202 ? 13.096 9.739 3.568 1.00 88.75 202 LYS A N 1
ATOM 1597 C CA . LYS A 1 202 ? 11.980 10.433 2.906 1.00 88.75 202 LYS A CA 1
ATOM 1598 C C . LYS A 1 202 ? 11.619 9.826 1.546 1.00 88.75 202 LYS A C 1
ATOM 1600 O O . LYS A 1 202 ? 10.695 10.298 0.891 1.00 88.75 202 LYS A O 1
ATOM 1605 N N . CYS A 1 203 ? 12.348 8.807 1.083 1.00 89.31 203 CYS A N 1
ATOM 1606 C CA . CYS A 1 203 ? 12.051 8.150 -0.186 1.00 89.31 203 CYS A CA 1
ATOM 1607 C C . CYS A 1 203 ? 10.800 7.284 -0.048 1.00 89.31 203 CYS A C 1
ATOM 1609 O O . CYS A 1 203 ? 10.806 6.263 0.639 1.00 89.31 203 CYS A O 1
ATOM 1611 N N . ILE A 1 204 ? 9.762 7.697 -0.761 1.00 88.31 204 ILE A N 1
ATOM 1612 C CA . ILE A 1 204 ? 8.447 7.055 -0.844 1.00 88.31 204 ILE A CA 1
ATOM 1613 C C . ILE A 1 204 ? 8.284 6.214 -2.118 1.00 88.31 204 ILE A C 1
ATOM 1615 O O . ILE A 1 204 ? 7.192 5.730 -2.372 1.00 88.31 204 ILE A O 1
ATOM 1619 N N . LYS A 1 205 ? 9.333 6.034 -2.932 1.00 89.50 205 LYS A N 1
ATOM 1620 C CA . LYS A 1 205 ? 9.306 5.130 -4.098 1.00 89.50 205 LYS A CA 1
ATOM 1621 C C . LYS A 1 205 ? 9.108 3.673 -3.672 1.00 89.50 205 LYS A C 1
ATOM 1623 O O . LYS A 1 205 ? 9.321 3.340 -2.508 1.00 89.50 205 LYS A O 1
ATOM 1628 N N . SER A 1 206 ? 8.728 2.805 -4.606 1.00 89.88 206 SER A N 1
ATOM 1629 C CA . SER A 1 206 ? 8.743 1.357 -4.365 1.00 89.88 206 SER A CA 1
ATOM 1630 C C . SER A 1 206 ? 10.185 0.843 -4.337 1.00 89.88 206 SER A C 1
ATOM 1632 O O . SER A 1 206 ? 10.973 1.174 -5.220 1.00 89.88 206 SER A O 1
ATOM 1634 N N . HIS A 1 207 ? 10.555 0.037 -3.347 1.00 92.56 207 HIS A N 1
ATOM 1635 C CA . HIS A 1 207 ? 11.923 -0.453 -3.134 1.00 92.56 207 HIS A CA 1
ATOM 1636 C C . HIS A 1 207 ? 12.100 -1.934 -3.472 1.00 92.56 207 HIS A C 1
ATOM 1638 O O . HIS A 1 207 ? 13.216 -2.454 -3.393 1.00 92.56 207 HIS A O 1
ATOM 1644 N N . SER A 1 208 ? 11.026 -2.602 -3.882 1.00 89.88 208 SER A N 1
ATOM 1645 C CA . SER A 1 208 ? 11.048 -3.980 -4.356 1.00 89.88 208 SER A CA 1
ATOM 1646 C C . SER A 1 208 ? 10.053 -4.175 -5.509 1.00 89.88 208 SER A C 1
ATOM 1648 O O . SER A 1 208 ? 9.172 -3.336 -5.734 1.00 89.88 208 SER A O 1
ATOM 1650 N N . PHE A 1 209 ? 10.207 -5.251 -6.283 1.00 85.44 209 PHE A N 1
ATOM 1651 C CA . PHE A 1 209 ? 9.260 -5.557 -7.362 1.00 85.44 209 PHE A CA 1
ATOM 1652 C C . PHE A 1 209 ? 7.939 -6.102 -6.824 1.00 85.44 209 PHE A C 1
ATOM 1654 O O . PHE A 1 209 ? 6.901 -5.896 -7.445 1.00 85.44 209 PHE A O 1
ATOM 1661 N N . GLU A 1 210 ? 7.959 -6.736 -5.658 1.00 86.31 210 GLU A N 1
ATOM 1662 C CA . GLU A 1 210 ? 6.773 -7.177 -4.928 1.00 86.31 210 GLU A CA 1
ATOM 1663 C C . GLU A 1 210 ? 5.934 -5.968 -4.521 1.00 86.31 210 GLU A C 1
ATOM 1665 O O . GLU A 1 210 ? 4.733 -5.939 -4.765 1.00 86.31 210 GLU A O 1
ATOM 1670 N N . GLU A 1 211 ? 6.577 -4.914 -4.015 1.00 87.25 211 GLU A N 1
ATOM 1671 C CA . GLU A 1 211 ? 5.916 -3.640 -3.749 1.00 87.25 211 GLU A CA 1
ATOM 1672 C C . GLU A 1 211 ? 5.355 -3.026 -5.035 1.00 87.25 211 GLU A C 1
ATOM 1674 O O . GLU A 1 211 ? 4.193 -2.617 -5.086 1.00 87.25 211 GLU A O 1
ATOM 1679 N N . MET A 1 212 ? 6.135 -3.056 -6.118 1.00 86.06 212 MET A N 1
ATOM 1680 C CA . MET A 1 212 ? 5.678 -2.576 -7.418 1.00 86.06 212 MET A CA 1
ATOM 1681 C C . MET A 1 212 ? 4.444 -3.333 -7.925 1.00 86.06 212 MET A C 1
ATOM 1683 O O . MET A 1 212 ? 3.543 -2.713 -8.489 1.00 86.06 212 MET A O 1
ATOM 1687 N N . CYS A 1 213 ? 4.347 -4.641 -7.668 1.00 83.38 213 CYS A N 1
ATOM 1688 C CA . CYS A 1 213 ? 3.174 -5.436 -8.027 1.00 83.38 213 CYS A CA 1
ATOM 1689 C C . CYS A 1 213 ? 1.892 -4.881 -7.402 1.00 83.38 213 CYS A C 1
ATOM 1691 O O . CYS A 1 213 ? 0.842 -4.990 -8.029 1.00 83.38 213 CYS A O 1
ATOM 1693 N N . TRP A 1 214 ? 1.950 -4.269 -6.218 1.00 84.44 214 TRP A N 1
ATOM 1694 C CA . TRP A 1 214 ? 0.784 -3.686 -5.550 1.00 84.44 214 TRP A CA 1
ATOM 1695 C C . TRP A 1 214 ? 0.407 -2.301 -6.080 1.00 84.44 214 TRP A C 1
ATOM 1697 O O . TRP A 1 214 ? -0.777 -2.011 -6.255 1.00 84.44 214 TRP A O 1
ATOM 1707 N N . TYR A 1 215 ? 1.396 -1.441 -6.338 1.00 83.00 215 TYR A N 1
ATOM 1708 C CA . TYR A 1 215 ? 1.153 -0.036 -6.697 1.00 83.00 215 TYR A CA 1
ATOM 1709 C C . TYR A 1 215 ? 1.078 0.228 -8.202 1.00 83.00 215 TYR A C 1
ATOM 1711 O O . TYR A 1 215 ? 0.363 1.140 -8.625 1.00 83.00 215 TYR A O 1
ATOM 1719 N N . ASN A 1 216 ? 1.829 -0.530 -9.000 1.00 82.75 216 ASN A N 1
ATOM 1720 C CA . ASN A 1 216 ? 1.911 -0.399 -10.450 1.00 82.75 216 ASN A CA 1
ATOM 1721 C C . ASN A 1 216 ? 2.349 -1.740 -11.081 1.00 82.75 216 ASN A C 1
ATOM 1723 O O . ASN A 1 216 ? 3.497 -1.885 -11.510 1.00 82.75 216 ASN A O 1
ATOM 1727 N N . PRO A 1 217 ? 1.445 -2.735 -11.164 1.00 80.12 217 PRO A N 1
ATOM 1728 C CA . PRO A 1 217 ? 1.76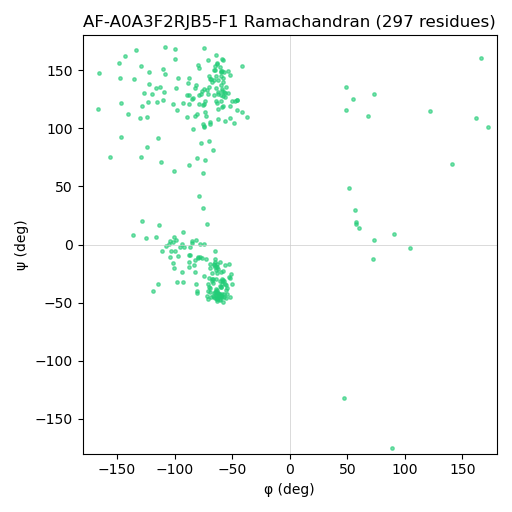5 -4.061 -11.705 1.00 80.12 217 PRO A CA 1
ATOM 1729 C C . PRO A 1 217 ? 2.261 -4.021 -13.158 1.00 80.12 217 PRO A C 1
ATOM 1731 O O . PRO A 1 217 ? 2.986 -4.913 -13.590 1.00 80.12 217 PRO A O 1
ATOM 1734 N N . SER A 1 218 ? 1.910 -2.971 -13.907 1.00 81.44 218 SER A N 1
ATOM 1735 C CA . SER A 1 218 ? 2.340 -2.772 -15.292 1.00 81.44 218 SER A CA 1
ATOM 1736 C C . SER A 1 218 ? 3.709 -2.097 -15.430 1.00 81.44 218 SER A C 1
ATOM 1738 O O . SER A 1 218 ? 4.155 -1.888 -16.562 1.00 81.44 218 SER A O 1
ATOM 1740 N N . TYR A 1 219 ? 4.391 -1.771 -14.327 1.00 86.88 219 TYR A N 1
ATOM 1741 C CA . TYR A 1 219 ? 5.711 -1.144 -14.355 1.00 86.88 219 TYR A CA 1
ATOM 1742 C C . TYR A 1 219 ? 6.677 -1.929 -15.247 1.00 86.88 219 TYR A C 1
ATOM 1744 O O . TYR A 1 219 ? 6.943 -3.107 -15.013 1.00 86.88 219 TYR A O 1
ATOM 1752 N N . LYS A 1 220 ? 7.180 -1.256 -16.284 1.00 89.19 220 LYS A N 1
ATOM 1753 C CA . LYS A 1 220 ? 8.135 -1.756 -17.278 1.00 89.19 220 LYS A CA 1
ATOM 1754 C C . LYS A 1 220 ? 7.688 -3.005 -18.047 1.00 89.19 220 LYS A C 1
ATOM 1756 O O . LYS A 1 220 ? 8.508 -3.658 -18.677 1.00 89.19 220 LYS A O 1
ATOM 1761 N N . THR A 1 221 ? 6.390 -3.302 -18.070 1.00 87.31 221 THR A N 1
ATOM 1762 C CA . THR A 1 221 ? 5.830 -4.430 -18.846 1.00 87.31 221 THR A CA 1
ATOM 1763 C C . THR A 1 221 ? 5.483 -4.053 -20.291 1.00 87.31 221 THR A C 1
ATOM 1765 O O . THR A 1 221 ? 5.371 -4.917 -21.155 1.00 87.31 221 THR A O 1
ATOM 1768 N N . LYS A 1 222 ? 5.326 -2.753 -20.576 1.00 89.44 222 LYS A N 1
ATOM 1769 C CA . LYS A 1 222 ? 4.965 -2.208 -21.896 1.00 89.44 222 LYS A CA 1
ATOM 1770 C C . LYS A 1 222 ? 6.013 -1.215 -22.390 1.00 89.44 222 LYS A C 1
ATOM 1772 O O . LYS A 1 222 ? 6.631 -0.526 -21.575 1.00 89.44 222 LYS A O 1
ATOM 1777 N N . LYS A 1 223 ? 6.190 -1.143 -23.713 1.00 90.88 223 LYS A N 1
ATOM 1778 C CA . LYS A 1 223 ? 7.152 -0.248 -24.366 1.00 90.88 223 LYS A CA 1
ATOM 1779 C C . LYS A 1 223 ? 6.707 1.203 -24.228 1.00 90.88 223 LYS A C 1
ATOM 1781 O O . LYS A 1 223 ? 5.517 1.501 -24.289 1.00 90.88 223 LYS A O 1
ATOM 1786 N N . CYS A 1 224 ? 7.656 2.107 -24.034 1.00 90.81 224 CYS A N 1
ATOM 1787 C CA . CYS A 1 224 ? 7.378 3.532 -23.972 1.00 90.81 224 CYS A CA 1
ATOM 1788 C C . CYS A 1 224 ? 7.134 4.104 -25.371 1.00 90.81 224 CYS A C 1
ATOM 1790 O O . CYS A 1 224 ? 7.937 3.894 -26.275 1.00 90.81 224 CYS A O 1
ATOM 1792 N N . GLU A 1 225 ? 6.066 4.886 -25.525 1.00 89.69 225 GLU A N 1
ATOM 1793 C CA . GLU A 1 225 ? 5.716 5.562 -26.787 1.00 89.69 225 GLU A CA 1
ATOM 1794 C C . GLU A 1 225 ? 6.034 7.072 -26.761 1.00 89.69 225 GLU A C 1
ATOM 1796 O O . GLU A 1 225 ? 5.802 7.800 -27.730 1.00 89.69 225 GLU A O 1
ATOM 1801 N N . LYS A 1 226 ? 6.571 7.584 -25.644 1.00 87.38 226 LYS A N 1
ATOM 1802 C CA . LYS A 1 226 ? 6.871 9.013 -25.479 1.00 87.38 226 LYS A CA 1
ATOM 1803 C C . LYS A 1 226 ? 8.119 9.404 -26.274 1.00 87.38 226 LYS A C 1
ATOM 1805 O O . LYS A 1 226 ? 9.235 9.253 -25.786 1.00 87.38 226 LYS A O 1
ATOM 1810 N N . ARG A 1 227 ? 7.929 10.042 -27.437 1.00 81.00 227 ARG A N 1
ATOM 1811 C CA . ARG A 1 227 ? 9.022 10.550 -28.301 1.00 81.00 227 ARG A CA 1
ATOM 1812 C C . ARG A 1 227 ? 10.068 11.406 -27.573 1.00 81.00 227 ARG A C 1
ATOM 1814 O O . ARG A 1 227 ? 11.246 11.349 -27.905 1.00 81.00 227 ARG A O 1
ATOM 1821 N N . ALA A 1 228 ? 9.665 12.188 -26.569 1.00 82.00 228 ALA A N 1
ATOM 1822 C CA . ALA A 1 228 ? 10.594 13.006 -25.781 1.00 82.00 228 ALA A CA 1
ATOM 1823 C C . ALA A 1 228 ? 11.658 12.165 -25.052 1.00 82.00 228 ALA A C 1
ATOM 1825 O O . ALA A 1 228 ? 12.790 12.610 -24.880 1.00 82.00 228 ALA A O 1
ATOM 1826 N N . HIS A 1 229 ? 11.323 10.937 -24.652 1.00 85.06 229 HIS A N 1
ATOM 1827 C CA . HIS A 1 229 ? 12.276 10.050 -23.994 1.00 85.06 229 HIS A CA 1
ATOM 1828 C C . HIS A 1 229 ? 13.343 9.541 -24.973 1.00 85.06 229 HIS A C 1
ATOM 1830 O O . HIS A 1 229 ? 14.503 9.425 -24.585 1.00 85.06 229 HIS A O 1
ATOM 1836 N N . ASP A 1 230 ? 12.992 9.323 -26.245 1.00 74.75 230 ASP A N 1
ATOM 1837 C CA . ASP A 1 230 ? 13.965 8.956 -27.281 1.00 74.75 230 ASP A CA 1
ATOM 1838 C C . ASP A 1 230 ? 14.992 10.069 -27.495 1.00 74.75 230 ASP A C 1
ATOM 1840 O O . ASP A 1 230 ? 16.179 9.794 -27.670 1.00 74.75 230 ASP A O 1
ATOM 1844 N N . TYR A 1 231 ? 14.543 11.329 -27.462 1.00 71.19 231 TYR A N 1
ATOM 1845 C CA . TYR A 1 231 ? 15.440 12.479 -27.520 1.00 71.19 231 TYR A CA 1
ATOM 1846 C C . TYR A 1 231 ? 16.370 12.517 -26.308 1.00 71.19 231 TYR A C 1
ATOM 1848 O O . TYR A 1 231 ? 17.567 12.684 -26.490 1.00 71.19 231 TYR A O 1
ATOM 1856 N N . ILE A 1 232 ? 15.860 12.315 -25.089 1.00 71.62 232 ILE A N 1
ATOM 1857 C CA . ILE A 1 232 ? 16.683 12.335 -23.867 1.00 71.62 232 ILE A CA 1
ATOM 1858 C C . ILE A 1 232 ? 17.784 11.267 -23.919 1.00 71.62 232 ILE A C 1
ATOM 1860 O O . ILE A 1 232 ? 18.933 11.569 -23.596 1.00 71.62 232 ILE A O 1
ATOM 1864 N N . ILE A 1 233 ? 17.450 10.048 -24.353 1.00 71.75 233 ILE A N 1
ATOM 1865 C CA . ILE A 1 233 ? 18.407 8.941 -24.514 1.00 71.75 233 ILE A CA 1
ATOM 1866 C C . ILE A 1 233 ? 19.498 9.324 -25.529 1.00 71.75 233 ILE A C 1
ATOM 1868 O O . ILE A 1 233 ? 20.689 9.208 -25.242 1.00 71.75 233 ILE A O 1
ATOM 1872 N N . ARG A 1 234 ? 19.109 9.856 -26.697 1.00 68.69 234 ARG A N 1
ATOM 1873 C CA . ARG A 1 234 ? 20.062 10.256 -27.749 1.00 68.69 234 ARG A CA 1
ATOM 1874 C C . ARG A 1 234 ? 20.909 11.468 -27.356 1.00 68.69 234 ARG A C 1
ATOM 1876 O O . ARG A 1 234 ? 22.119 11.446 -27.545 1.00 68.69 234 ARG A O 1
ATOM 1883 N N . ALA A 1 235 ? 20.293 12.504 -26.792 1.00 64.31 235 ALA A N 1
ATOM 1884 C CA . ALA A 1 235 ? 20.940 13.765 -26.433 1.00 64.31 235 ALA A CA 1
ATOM 1885 C C . ALA A 1 235 ? 21.950 13.609 -25.291 1.00 64.31 235 ALA A C 1
ATOM 1887 O O . ALA A 1 235 ? 22.949 14.321 -25.257 1.00 64.31 235 ALA A O 1
ATOM 1888 N N . ARG A 1 236 ? 21.720 12.670 -24.364 1.00 65.69 236 ARG A N 1
ATOM 1889 C CA . ARG A 1 236 ? 22.688 12.350 -23.303 1.00 65.69 236 ARG A CA 1
ATOM 1890 C C . ARG A 1 236 ? 23.823 11.446 -23.780 1.00 65.69 236 ARG A C 1
ATOM 1892 O O . ARG A 1 236 ? 24.769 11.244 -23.028 1.00 65.69 236 ARG A O 1
ATOM 1899 N N . GLY A 1 237 ? 23.722 10.870 -24.981 1.00 64.31 237 GLY A N 1
ATOM 1900 C CA . GLY A 1 237 ? 24.653 9.845 -25.457 1.00 64.31 237 GLY A CA 1
ATOM 1901 C C . GLY A 1 237 ? 24.672 8.590 -24.576 1.00 64.31 237 GLY A C 1
ATOM 1902 O O . GLY A 1 237 ? 25.591 7.781 -24.682 1.00 64.31 237 GLY A O 1
ATOM 1903 N N . THR A 1 238 ? 23.684 8.422 -23.689 1.00 65.62 238 THR A N 1
ATOM 1904 C CA . THR A 1 238 ? 23.599 7.294 -22.764 1.00 65.62 238 THR A CA 1
ATOM 1905 C C . THR A 1 238 ? 22.465 6.367 -23.178 1.00 65.62 238 THR A C 1
ATOM 1907 O O . THR A 1 238 ? 21.328 6.785 -23.373 1.00 65.62 238 THR A O 1
ATOM 1910 N N . MET A 1 239 ? 22.746 5.066 -23.244 1.00 71.25 239 MET A N 1
ATOM 1911 C CA . MET A 1 239 ? 21.733 4.018 -23.429 1.00 71.25 239 MET A CA 1
ATOM 1912 C C . MET A 1 239 ? 21.002 3.725 -22.106 1.00 71.25 239 MET A C 1
ATOM 1914 O O . MET A 1 239 ? 20.817 2.571 -21.738 1.00 71.25 239 MET A O 1
ATOM 1918 N N . THR A 1 240 ? 20.657 4.762 -21.338 1.00 74.56 240 THR A N 1
ATOM 1919 C CA . THR A 1 240 ? 20.053 4.627 -20.006 1.00 74.56 240 THR A CA 1
ATOM 1920 C C . THR A 1 240 ? 18.594 5.079 -20.057 1.00 74.56 240 THR A C 1
ATOM 1922 O O . THR A 1 240 ? 18.334 6.215 -20.460 1.00 74.56 240 THR A O 1
ATOM 1925 N N . PRO A 1 241 ? 17.632 4.235 -19.646 1.00 73.94 241 PRO A N 1
ATOM 1926 C CA . PRO A 1 241 ? 16.220 4.595 -19.659 1.00 73.94 241 PRO A CA 1
ATOM 1927 C C . PRO A 1 241 ? 15.918 5.726 -18.658 1.00 73.94 241 PRO A C 1
ATOM 1929 O O . PRO A 1 241 ? 16.564 5.815 -17.608 1.00 73.94 241 PRO A O 1
ATOM 1932 N N . PRO A 1 242 ? 14.908 6.575 -18.922 1.00 79.88 242 PRO A N 1
ATOM 1933 C CA . PRO A 1 242 ? 14.453 7.562 -17.948 1.00 79.88 242 PRO A CA 1
ATOM 1934 C C . PRO A 1 242 ? 13.962 6.891 -16.655 1.00 79.88 242 PRO A C 1
ATOM 1936 O O . PRO A 1 242 ? 13.130 5.978 -16.686 1.00 79.88 242 PRO A O 1
ATOM 1939 N N . LEU A 1 243 ? 14.485 7.353 -15.513 1.00 74.62 243 LEU A N 1
ATOM 1940 C CA . LEU A 1 243 ? 14.230 6.778 -14.180 1.00 74.62 243 LEU A CA 1
ATOM 1941 C C . LEU A 1 243 ? 12.792 6.996 -13.682 1.00 74.62 243 LEU A C 1
ATOM 1943 O O . LEU A 1 243 ? 12.330 6.308 -12.775 1.00 74.62 243 LEU A O 1
ATOM 1947 N N . ASP A 1 244 ? 12.103 7.970 -14.257 1.00 78.38 244 ASP A N 1
ATOM 1948 C CA . ASP A 1 244 ? 10.729 8.377 -13.978 1.00 78.38 244 ASP A CA 1
ATOM 1949 C C . ASP A 1 244 ? 9.721 7.795 -14.987 1.00 78.38 244 ASP A C 1
ATOM 1951 O O . ASP A 1 244 ? 8.527 8.079 -14.917 1.00 78.38 244 ASP A O 1
ATOM 1955 N N . CYS A 1 245 ? 10.167 6.946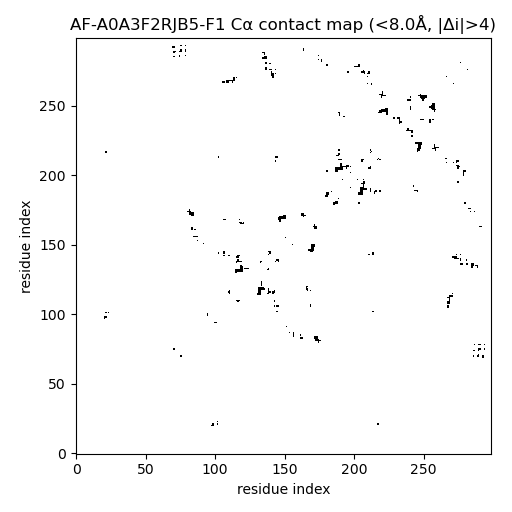 -15.920 1.00 85.56 245 CYS A N 1
ATOM 1956 C CA . CYS A 1 245 ? 9.271 6.300 -16.870 1.00 85.56 245 CYS A CA 1
ATOM 1957 C C . CYS A 1 245 ? 8.724 4.969 -16.337 1.00 85.56 245 CYS A C 1
ATOM 1959 O O . CYS A 1 245 ? 9.482 4.071 -15.971 1.00 85.56 245 CYS A O 1
ATOM 1961 N N . HIS A 1 246 ? 7.400 4.804 -16.383 1.00 86.00 246 HIS A N 1
ATOM 1962 C CA . HIS A 1 246 ? 6.725 3.542 -16.054 1.00 86.00 246 HIS A CA 1
ATOM 1963 C C . HIS A 1 246 ? 6.831 2.473 -17.149 1.00 86.00 246 HIS A C 1
ATOM 1965 O O . HIS A 1 246 ? 6.477 1.329 -16.899 1.00 86.00 246 HIS A O 1
ATOM 1971 N N . TYR A 1 247 ? 7.288 2.830 -18.348 1.00 88.75 247 TYR A N 1
ATOM 1972 C CA . TYR A 1 247 ? 7.360 1.958 -19.519 1.00 88.75 247 TYR A CA 1
ATOM 1973 C C . TYR A 1 247 ? 8.811 1.625 -19.854 1.00 88.75 247 TYR A C 1
ATOM 1975 O O . TYR A 1 247 ? 9.709 2.414 -19.544 1.00 88.75 247 TYR A O 1
ATOM 1983 N N . TYR A 1 248 ? 9.054 0.457 -20.442 1.00 91.06 248 TYR A N 1
ATOM 1984 C CA . TYR A 1 248 ? 10.405 0.049 -20.816 1.00 91.06 248 TYR A CA 1
ATOM 1985 C C . TYR A 1 248 ? 10.851 0.731 -22.110 1.00 91.06 248 TYR A C 1
ATOM 1987 O O . TYR A 1 248 ? 10.034 1.087 -22.963 1.00 91.06 248 TYR A O 1
ATOM 1995 N N . HIS A 1 249 ? 12.155 0.915 -22.247 1.00 90.31 249 HIS A N 1
ATOM 1996 C CA . HIS A 1 249 ? 12.796 1.503 -23.420 1.00 90.31 249 HIS A CA 1
ATOM 1997 C C . HIS A 1 249 ? 13.676 0.494 -24.157 1.00 90.31 249 HIS A C 1
ATOM 1999 O O . HIS A 1 249 ? 13.737 0.529 -25.386 1.00 90.31 249 HIS A O 1
ATOM 2005 N N . PHE A 1 250 ? 14.306 -0.424 -23.427 1.00 87.62 250 PHE A N 1
ATOM 2006 C CA . PHE A 1 250 ? 15.199 -1.438 -23.967 1.00 87.62 250 PHE A CA 1
ATOM 2007 C C . PHE A 1 250 ? 14.703 -2.825 -23.560 1.00 87.62 250 PHE A C 1
ATOM 2009 O O . PHE A 1 250 ? 14.534 -3.121 -22.378 1.00 87.62 250 PHE A O 1
ATOM 2016 N N . GLU A 1 251 ? 14.448 -3.664 -24.559 1.00 89.62 251 GLU A N 1
ATOM 2017 C CA . GLU A 1 251 ? 13.962 -5.030 -24.361 1.00 89.62 251 GLU A CA 1
ATOM 2018 C C . GLU A 1 251 ? 15.094 -5.998 -24.010 1.00 89.62 251 GLU A C 1
ATOM 2020 O O . GLU A 1 251 ? 14.936 -6.814 -23.110 1.00 89.62 251 GLU A O 1
ATOM 2025 N N . GLU A 1 252 ? 16.251 -5.855 -24.659 1.00 86.50 252 GLU A N 1
ATOM 2026 C CA . GLU A 1 252 ? 17.392 -6.763 -24.521 1.00 86.50 252 GLU A CA 1
ATOM 2027 C C . GLU A 1 252 ? 18.716 -6.007 -24.334 1.00 86.50 252 GLU A C 1
ATOM 2029 O O . GLU A 1 252 ? 18.828 -4.797 -24.561 1.00 86.50 252 GLU A O 1
ATOM 2034 N N . GLY A 1 253 ? 19.751 -6.750 -23.934 1.00 84.25 253 GLY A N 1
ATOM 2035 C CA . GLY A 1 253 ? 21.110 -6.249 -23.753 1.00 84.25 253 GLY A CA 1
ATOM 2036 C C . GLY A 1 253 ? 21.394 -5.704 -22.352 1.00 84.25 253 GLY A C 1
ATOM 2037 O O . GLY A 1 253 ? 20.579 -5.773 -21.438 1.00 84.25 253 GLY A O 1
ATOM 2038 N N . ARG A 1 254 ? 22.596 -5.143 -22.168 1.00 81.88 254 ARG A N 1
ATOM 2039 C CA . ARG A 1 254 ? 23.105 -4.723 -20.845 1.00 81.88 254 ARG A CA 1
ATOM 2040 C C . ARG A 1 254 ? 22.294 -3.618 -20.159 1.00 81.88 254 ARG A C 1
ATOM 2042 O O . ARG A 1 254 ? 22.421 -3.454 -18.954 1.00 81.88 254 ARG A O 1
ATOM 2049 N N . ASN A 1 255 ? 21.494 -2.872 -20.918 1.00 81.81 255 ASN A N 1
ATOM 2050 C CA . ASN A 1 255 ? 20.651 -1.791 -20.406 1.00 81.81 255 ASN A CA 1
ATOM 2051 C C . ASN A 1 255 ? 19.154 -2.105 -20.534 1.00 81.81 255 ASN A C 1
ATOM 2053 O O . ASN A 1 255 ? 18.344 -1.179 -20.473 1.00 81.81 255 ASN A O 1
ATOM 2057 N N . ALA A 1 256 ? 18.798 -3.378 -20.750 1.00 85.44 256 ALA A N 1
ATOM 2058 C CA . ALA A 1 256 ? 17.413 -3.818 -20.768 1.00 85.44 256 ALA A CA 1
ATOM 2059 C C . ALA A 1 256 ? 16.712 -3.391 -19.477 1.00 85.44 256 ALA A C 1
ATOM 2061 O O . ALA A 1 256 ? 17.217 -3.603 -18.373 1.00 85.44 256 ALA A O 1
ATOM 2062 N N . ASP A 1 257 ? 15.550 -2.772 -19.630 1.00 87.94 257 ASP A N 1
ATOM 2063 C CA . ASP A 1 257 ? 14.710 -2.347 -18.517 1.00 87.94 257 ASP A CA 1
ATOM 2064 C C . ASP A 1 257 ? 13.294 -2.897 -18.620 1.00 87.94 257 ASP A C 1
ATOM 2066 O O . ASP A 1 257 ? 12.454 -2.541 -17.796 1.00 87.94 257 ASP A O 1
ATOM 2070 N N . LYS A 1 258 ? 13.030 -3.767 -19.602 1.00 90.25 258 LYS A N 1
ATOM 2071 C CA . LYS A 1 258 ? 11.804 -4.554 -19.679 1.00 90.25 258 LYS A CA 1
ATOM 2072 C C . LYS A 1 258 ? 11.711 -5.476 -18.469 1.00 90.25 258 LYS A C 1
ATOM 2074 O O . LYS A 1 258 ? 12.633 -6.219 -18.148 1.00 90.25 258 LYS A O 1
ATOM 2079 N N . ARG A 1 259 ? 10.556 -5.429 -17.815 1.00 87.06 259 ARG A N 1
ATOM 2080 C CA . ARG A 1 259 ? 10.172 -6.360 -16.765 1.00 87.06 259 ARG A CA 1
ATOM 2081 C C . ARG A 1 259 ? 9.291 -7.434 -17.379 1.00 87.06 259 ARG A C 1
ATOM 2083 O O . ARG A 1 259 ? 8.183 -7.142 -17.830 1.00 87.06 259 ARG A O 1
ATOM 2090 N N . GLU A 1 260 ? 9.780 -8.664 -17.366 1.00 81.94 260 GLU A N 1
ATOM 2091 C CA . GLU A 1 260 ? 8.939 -9.830 -17.612 1.00 81.94 260 GLU A CA 1
ATOM 2092 C C . GLU A 1 260 ? 8.005 -10.025 -16.414 1.00 81.94 260 GLU A C 1
ATOM 2094 O O . GLU A 1 260 ? 8.399 -9.843 -15.260 1.00 81.94 260 GLU A O 1
ATOM 2099 N N . PHE A 1 261 ? 6.732 -10.287 -16.693 1.00 75.75 261 PHE A N 1
ATOM 2100 C CA . PHE A 1 261 ? 5.726 -10.524 -15.668 1.00 75.75 261 PHE A CA 1
ATOM 2101 C C . PHE A 1 261 ? 4.810 -11.644 -16.136 1.00 75.75 261 PHE A C 1
ATOM 2103 O O . PHE A 1 261 ? 4.063 -11.472 -17.104 1.00 75.75 261 PHE A O 1
ATOM 2110 N N . SER A 1 262 ? 4.894 -12.775 -15.448 1.00 71.12 262 SER A N 1
ATOM 2111 C CA . SER A 1 262 ? 3.986 -13.906 -15.596 1.00 71.12 262 SER A CA 1
ATOM 2112 C C . SER A 1 262 ? 2.936 -13.905 -14.474 1.00 71.12 262 SER A C 1
ATOM 2114 O O . SER A 1 262 ? 3.036 -13.141 -13.511 1.00 71.12 262 SER A O 1
ATOM 2116 N N . VAL A 1 263 ? 1.891 -14.726 -14.596 1.00 67.88 263 VAL A N 1
ATOM 2117 C CA . VAL A 1 263 ? 0.842 -14.819 -13.558 1.00 67.88 263 VAL A CA 1
ATOM 2118 C C . VAL A 1 263 ? 1.397 -15.493 -12.297 1.00 67.88 263 VAL A C 1
ATOM 2120 O O . VAL A 1 263 ? 0.991 -15.181 -11.180 1.00 67.88 263 VAL A O 1
ATOM 2123 N N . GLU A 1 264 ? 2.386 -16.362 -12.470 1.00 68.81 264 GLU A N 1
ATOM 2124 C CA . GLU A 1 264 ? 3.140 -17.066 -11.435 1.00 68.81 264 GLU A CA 1
ATOM 2125 C C . GLU A 1 264 ? 4.009 -16.101 -10.599 1.00 68.81 264 GLU A C 1
ATOM 2127 O O . GLU A 1 264 ? 4.292 -16.340 -9.414 1.00 68.81 264 GLU A O 1
ATOM 2132 N N . ASP A 1 265 ? 4.358 -14.956 -11.194 1.00 67.94 265 ASP A N 1
ATOM 2133 C CA . ASP A 1 265 ? 5.016 -13.831 -10.534 1.00 67.94 265 ASP A CA 1
ATOM 2134 C C . ASP A 1 265 ? 4.034 -12.929 -9.771 1.00 67.94 265 ASP A C 1
ATOM 2136 O O . ASP A 1 265 ? 4.451 -11.904 -9.223 1.00 67.94 265 ASP A O 1
ATOM 2140 N N . ASP A 1 266 ? 2.736 -13.256 -9.695 1.00 74.56 266 ASP A N 1
ATOM 2141 C CA . ASP A 1 266 ? 1.852 -12.561 -8.761 1.00 74.56 266 ASP A CA 1
ATOM 2142 C C . ASP A 1 266 ? 2.257 -12.910 -7.318 1.00 74.56 266 ASP A C 1
ATOM 2144 O O . ASP A 1 266 ? 2.649 -14.030 -6.975 1.00 74.56 266 ASP A O 1
ATOM 2148 N N . HIS A 1 267 ? 2.225 -11.898 -6.462 1.00 80.31 267 HIS A N 1
ATOM 2149 C CA . HIS A 1 267 ? 2.646 -11.987 -5.065 1.00 80.31 267 HIS A CA 1
ATOM 2150 C C . HIS A 1 267 ? 1.449 -12.036 -4.106 1.00 80.31 267 HIS A C 1
ATOM 2152 O O . HIS A 1 267 ? 1.622 -12.097 -2.889 1.00 80.31 267 HIS A O 1
ATOM 2158 N N . VAL A 1 268 ? 0.225 -12.059 -4.642 1.00 83.88 268 VAL A N 1
ATOM 2159 C CA . VAL A 1 268 ? -0.989 -12.384 -3.883 1.00 83.88 268 VAL A CA 1
ATOM 2160 C C . VAL A 1 268 ? -0.816 -13.756 -3.205 1.00 83.88 268 VAL A C 1
ATOM 2162 O O . VAL A 1 268 ? -0.276 -14.687 -3.791 1.00 83.88 268 VAL A O 1
ATOM 2165 N N . GLY A 1 269 ? -1.205 -13.868 -1.930 1.00 86.31 269 GLY A N 1
ATOM 2166 C CA . GLY A 1 269 ? -0.960 -15.042 -1.081 1.00 86.31 269 GLY A CA 1
ATOM 2167 C C . GLY A 1 269 ? 0.481 -15.273 -0.593 1.00 86.31 269 GLY A C 1
ATOM 2168 O O . GLY A 1 269 ? 0.673 -16.071 0.321 1.00 86.31 269 GLY A O 1
ATOM 2169 N N . LYS A 1 270 ? 1.504 -14.584 -1.122 1.00 89.81 270 LYS A N 1
ATOM 2170 C CA . LYS A 1 270 ? 2.897 -14.774 -0.672 1.00 89.81 270 LYS A CA 1
ATOM 2171 C C . LYS A 1 270 ? 3.182 -13.959 0.597 1.00 89.81 270 LYS A C 1
ATOM 2173 O O . LYS A 1 270 ? 2.864 -12.775 0.673 1.00 89.81 270 LYS A O 1
ATOM 2178 N N . CYS A 1 271 ? 3.836 -14.576 1.583 1.00 92.69 271 CYS A N 1
ATOM 2179 C CA . CYS A 1 271 ? 4.216 -13.932 2.847 1.00 92.69 271 CYS A CA 1
ATOM 2180 C C . CYS A 1 271 ? 5.496 -13.091 2.687 1.00 92.69 271 CYS A C 1
ATOM 2182 O O . CYS A 1 271 ? 6.582 -13.494 3.105 1.00 92.69 271 CYS A O 1
ATOM 2184 N N . ILE A 1 272 ? 5.380 -11.932 2.034 1.00 91.50 272 ILE A N 1
ATOM 2185 C CA . ILE A 1 272 ? 6.513 -11.044 1.742 1.00 91.50 272 ILE A CA 1
ATOM 2186 C C . ILE A 1 272 ? 6.283 -9.687 2.394 1.00 91.50 272 ILE A C 1
ATOM 2188 O O . ILE A 1 272 ? 5.241 -9.065 2.211 1.00 91.50 272 ILE A O 1
ATOM 2192 N N . LYS A 1 273 ? 7.285 -9.213 3.138 1.00 92.69 273 LYS A N 1
ATOM 2193 C CA . LYS A 1 273 ? 7.252 -7.893 3.769 1.00 92.69 273 LYS A CA 1
ATOM 2194 C C . LYS A 1 273 ? 7.579 -6.802 2.757 1.00 92.69 273 LYS A C 1
ATOM 2196 O O . LYS A 1 273 ? 8.624 -6.845 2.110 1.00 92.69 273 LYS A O 1
ATOM 2201 N N . MET A 1 274 ? 6.725 -5.790 2.687 1.00 91.50 274 MET A N 1
ATOM 2202 C CA . MET A 1 274 ? 6.981 -4.574 1.929 1.00 91.50 274 MET A CA 1
ATOM 2203 C C . MET A 1 274 ? 8.067 -3.751 2.617 1.00 91.50 274 MET A C 1
ATOM 2205 O O . MET A 1 274 ? 8.014 -3.484 3.820 1.00 91.50 274 MET A O 1
ATOM 2209 N N . LEU A 1 275 ? 9.073 -3.352 1.843 1.00 92.38 275 LEU A N 1
ATOM 2210 C CA . LEU A 1 275 ? 10.219 -2.623 2.367 1.00 92.38 275 LEU A CA 1
ATOM 2211 C C . LEU A 1 275 ? 9.845 -1.174 2.674 1.00 92.38 275 LEU A C 1
ATOM 2213 O O . LEU A 1 275 ? 9.271 -0.476 1.842 1.00 92.38 275 LEU A O 1
ATOM 2217 N N . PHE A 1 276 ? 10.251 -0.700 3.852 1.00 92.75 276 PHE A N 1
ATOM 2218 C CA . PHE A 1 276 ? 10.114 0.697 4.266 1.00 92.75 276 PHE A CA 1
ATOM 2219 C C . PHE A 1 276 ? 8.673 1.236 4.237 1.00 92.75 276 PHE A C 1
ATOM 2221 O O . PHE A 1 276 ? 8.447 2.430 3.998 1.00 92.75 276 PHE A O 1
ATOM 2228 N N . ILE A 1 277 ? 7.684 0.362 4.446 1.00 90.25 277 ILE A N 1
ATOM 2229 C CA . ILE A 1 277 ? 6.262 0.713 4.393 1.00 90.25 277 ILE A CA 1
ATOM 2230 C C . ILE A 1 277 ? 5.928 1.857 5.359 1.00 90.25 277 ILE A C 1
ATOM 2232 O O . ILE A 1 277 ? 5.139 2.748 5.025 1.00 90.25 277 ILE A O 1
ATOM 2236 N N . GLU A 1 278 ? 6.618 1.908 6.502 1.00 91.69 278 GLU A N 1
ATOM 2237 C CA . GLU A 1 278 ? 6.474 2.920 7.541 1.00 91.69 278 GLU A CA 1
ATOM 2238 C C . GLU A 1 278 ? 6.722 4.340 7.024 1.00 91.69 278 GLU A C 1
ATOM 2240 O O . GLU A 1 278 ? 6.058 5.268 7.477 1.00 91.69 278 GLU A O 1
ATOM 2245 N N . ARG A 1 279 ? 7.581 4.522 6.010 1.00 90.12 279 ARG A N 1
ATOM 2246 C CA . ARG A 1 279 ? 7.852 5.844 5.409 1.00 90.12 279 ARG A CA 1
ATOM 2247 C C . ARG A 1 279 ? 6.628 6.451 4.720 1.00 90.12 279 ARG A C 1
ATOM 2249 O O . ARG A 1 279 ? 6.606 7.647 4.459 1.00 90.12 279 ARG A O 1
ATOM 2256 N N . SER A 1 280 ? 5.637 5.621 4.398 1.00 86.38 280 SER A N 1
ATOM 2257 C CA . SER A 1 280 ? 4.432 6.015 3.660 1.00 86.38 280 SER A CA 1
ATOM 2258 C C . SER A 1 280 ? 3.146 5.793 4.460 1.00 86.38 280 SER A C 1
ATOM 2260 O O . SER A 1 280 ? 2.277 6.655 4.443 1.00 86.38 280 SER A O 1
ATOM 2262 N N . HIS A 1 281 ? 3.036 4.691 5.206 1.00 90.56 281 HIS A N 1
ATOM 2263 C CA . HIS A 1 281 ? 1.774 4.252 5.820 1.00 90.56 281 HIS A CA 1
ATOM 2264 C C . HIS A 1 281 ? 1.657 4.58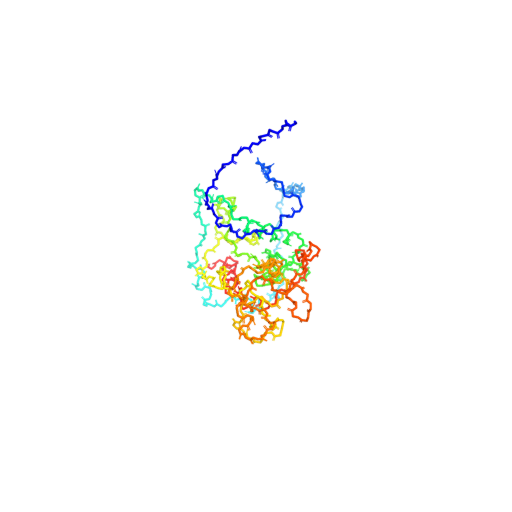3 7.304 1.00 90.56 281 HIS A C 1
ATOM 2266 O O . HIS A 1 281 ? 0.554 4.559 7.849 1.00 90.56 281 HIS A O 1
ATOM 2272 N N . LYS A 1 282 ? 2.775 4.911 7.966 1.00 91.62 282 LYS A N 1
ATOM 2273 C CA . LYS A 1 282 ? 2.796 5.132 9.414 1.00 91.62 282 LYS A CA 1
ATOM 2274 C C . LYS A 1 282 ? 1.774 6.170 9.901 1.00 91.62 282 LYS A C 1
ATOM 2276 O O . LYS A 1 282 ? 1.119 5.866 10.890 1.00 91.62 282 LYS A O 1
ATOM 2281 N N . PRO A 1 283 ? 1.570 7.328 9.240 1.00 91.25 283 PRO A N 1
ATOM 2282 C CA . PRO A 1 283 ? 0.588 8.305 9.711 1.00 91.25 283 PRO A CA 1
ATOM 2283 C C . PRO A 1 283 ? -0.833 7.737 9.838 1.00 91.25 283 PRO A C 1
ATOM 2285 O O . PRO A 1 283 ? -1.491 7.965 10.847 1.00 91.25 283 PRO A O 1
ATOM 2288 N N . LEU A 1 284 ? -1.287 6.947 8.858 1.00 91.62 284 LEU A N 1
ATOM 2289 C CA . LEU A 1 284 ? -2.599 6.295 8.927 1.00 91.62 284 LEU A CA 1
ATOM 2290 C C . LEU A 1 284 ? -2.615 5.165 9.937 1.00 91.62 284 LEU A C 1
ATOM 2292 O O . LEU A 1 284 ? -3.574 5.064 10.692 1.00 91.62 284 LEU A O 1
ATOM 2296 N N . ALA A 1 285 ? -1.576 4.328 9.954 1.00 93.38 285 ALA A N 1
ATOM 2297 C CA . ALA A 1 285 ? -1.493 3.251 10.928 1.00 93.38 285 ALA A CA 1
ATOM 2298 C C . ALA A 1 285 ? -1.611 3.807 12.355 1.00 93.38 285 ALA A C 1
ATOM 2300 O O . ALA A 1 285 ? -2.425 3.317 13.125 1.00 93.38 285 ALA A O 1
ATOM 2301 N N . ASP A 1 286 ? -0.887 4.882 12.675 1.00 93.38 286 ASP A N 1
ATOM 2302 C CA . ASP A 1 286 ? -0.940 5.520 13.992 1.00 93.38 286 ASP A CA 1
ATOM 2303 C C . ASP A 1 286 ? -2.333 6.118 14.293 1.00 93.38 286 ASP A C 1
ATOM 2305 O O . ASP A 1 286 ? -2.812 6.005 15.422 1.00 93.38 286 ASP A O 1
ATOM 2309 N N . ALA A 1 287 ? -3.007 6.717 13.302 1.00 92.94 287 ALA A N 1
ATOM 2310 C CA . ALA A 1 287 ? -4.364 7.250 13.460 1.00 92.94 287 ALA A CA 1
ATOM 2311 C C . ALA A 1 287 ? -5.408 6.144 13.708 1.00 92.94 287 ALA A C 1
ATOM 2313 O O . ALA A 1 287 ? -6.246 6.265 14.603 1.00 92.94 287 ALA A O 1
ATOM 2314 N N . LEU A 1 288 ? -5.333 5.044 12.955 1.00 93.12 288 LEU A N 1
ATOM 2315 C CA . LEU A 1 288 ? -6.230 3.897 13.105 1.00 93.12 288 LEU A CA 1
ATOM 2316 C C . LEU A 1 288 ? -5.970 3.134 14.412 1.00 93.12 288 LEU A C 1
ATOM 2318 O O . LEU A 1 288 ? -6.919 2.712 15.071 1.00 93.12 288 LEU A O 1
ATOM 2322 N N . GLU A 1 289 ? -4.709 3.018 14.840 1.00 92.69 289 GLU A N 1
ATOM 2323 C CA . GLU A 1 289 ? -4.365 2.488 16.165 1.00 92.69 289 GLU A CA 1
ATOM 2324 C C . GLU A 1 289 ? -4.924 3.365 17.287 1.00 92.69 289 GLU A C 1
ATOM 2326 O O . GLU A 1 289 ? -5.469 2.848 18.261 1.00 92.69 289 GLU A O 1
ATOM 2331 N N . ALA A 1 290 ? -4.842 4.693 17.156 1.00 92.62 290 ALA A N 1
ATOM 2332 C CA . ALA A 1 290 ? -5.428 5.610 18.129 1.00 92.62 290 ALA A CA 1
ATOM 2333 C C . ALA A 1 290 ? -6.947 5.464 18.225 1.00 92.62 290 ALA A C 1
ATOM 2335 O O . ALA A 1 290 ? -7.477 5.404 19.335 1.00 92.62 290 ALA A O 1
ATOM 2336 N N . LEU A 1 291 ? -7.630 5.336 17.086 1.00 91.38 291 LEU A N 1
ATOM 2337 C CA . LEU A 1 291 ? -9.068 5.092 17.046 1.00 91.38 291 LEU A CA 1
ATOM 2338 C C . LEU A 1 291 ? -9.433 3.746 17.695 1.00 91.38 291 LEU A C 1
ATOM 2340 O O . LEU A 1 291 ? -10.320 3.685 18.549 1.00 91.38 291 LEU A O 1
ATOM 2344 N N . ARG A 1 292 ? -8.706 2.676 17.349 1.00 89.38 292 ARG A N 1
ATOM 2345 C CA . ARG A 1 292 ? -8.892 1.336 17.924 1.00 89.38 292 ARG A CA 1
ATOM 2346 C C . ARG A 1 292 ? -8.652 1.326 19.436 1.00 89.38 292 ARG A C 1
ATOM 2348 O O . ARG A 1 292 ? -9.428 0.724 20.179 1.00 89.38 292 ARG A O 1
ATOM 2355 N N . TYR A 1 293 ? -7.610 2.018 19.898 1.00 89.50 293 TYR A N 1
ATOM 2356 C CA . TYR A 1 293 ? -7.292 2.165 21.316 1.00 89.50 293 TYR A CA 1
ATOM 2357 C C . TYR A 1 293 ? -8.370 2.954 22.066 1.00 89.50 293 TYR A C 1
ATOM 2359 O O . TYR A 1 293 ? -8.786 2.525 23.144 1.00 89.50 293 TYR A O 1
ATOM 2367 N N . ALA A 1 294 ? -8.827 4.086 21.518 1.00 89.19 294 ALA A N 1
ATOM 2368 C CA . ALA A 1 294 ? -9.871 4.906 22.131 1.00 89.19 294 ALA A CA 1
ATOM 2369 C C . ALA A 1 294 ? -11.162 4.100 22.316 1.00 89.19 294 ALA A C 1
ATOM 2371 O O . ALA A 1 294 ? -11.696 4.044 23.422 1.00 89.19 294 ALA A O 1
ATOM 2372 N N . ARG A 1 295 ? -11.568 3.348 21.284 1.00 87.00 295 ARG A N 1
ATOM 2373 C CA . ARG A 1 295 ? -12.703 2.420 21.352 1.00 87.00 295 ARG A CA 1
ATOM 2374 C C . ARG A 1 295 ? -12.532 1.369 22.450 1.00 87.00 295 ARG A C 1
ATOM 2376 O O . ARG A 1 295 ? -13.433 1.176 23.256 1.00 87.00 295 ARG A O 1
ATOM 2383 N N . ALA A 1 296 ? -11.380 0.701 22.505 1.00 85.94 296 ALA A N 1
ATOM 2384 C CA . ALA A 1 296 ? -11.127 -0.357 23.488 1.00 85.94 296 ALA A CA 1
ATOM 2385 C C . ALA A 1 296 ? -11.106 0.144 24.947 1.00 85.94 296 ALA A C 1
ATOM 2387 O O . ALA A 1 296 ? -11.242 -0.659 25.868 1.00 85.94 296 ALA A O 1
ATOM 2388 N N . ASN A 1 297 ? -10.917 1.450 25.165 1.00 86.88 297 ASN A N 1
ATOM 2389 C CA . ASN A 1 297 ? -10.829 2.061 26.492 1.00 86.88 297 ASN A CA 1
ATOM 2390 C C . ASN A 1 297 ? -11.969 3.056 26.790 1.00 86.88 297 ASN A C 1
ATOM 2392 O O . ASN A 1 297 ? -11.926 3.692 27.839 1.00 86.88 297 ASN A O 1
ATOM 2396 N N . ASN A 1 298 ? -12.975 3.174 25.913 1.00 83.88 298 ASN A N 1
ATOM 2397 C CA . ASN A 1 298 ? -14.084 4.132 26.023 1.00 83.88 298 ASN A CA 1
ATOM 2398 C C . ASN A 1 298 ? -13.618 5.589 26.248 1.00 83.88 298 ASN A C 1
ATOM 2400 O O . ASN A 1 298 ? -14.087 6.252 27.176 1.0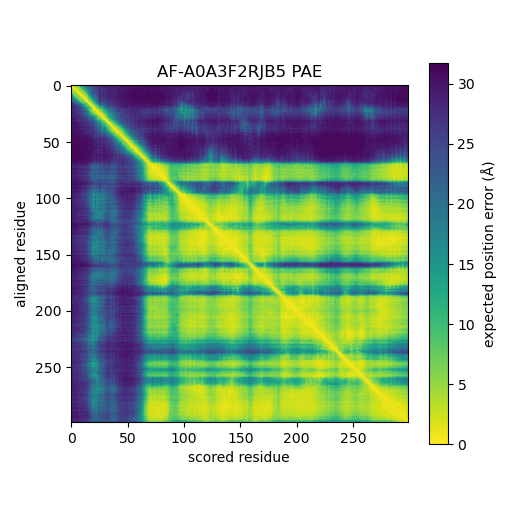0 83.88 298 ASN A O 1
ATOM 2404 N N . LEU A 1 299 ? -12.661 6.050 25.432 1.00 81.25 299 LEU A N 1
ATOM 2405 C CA . LEU A 1 299 ? -12.097 7.411 25.459 1.00 81.25 299 LEU A CA 1
ATOM 2406 C C . LEU A 1 299 ? -12.732 8.345 24.427 1.00 81.25 299 LEU A C 1
ATOM 2408 O O . LEU A 1 299 ? -13.143 7.841 23.358 1.00 81.25 299 LEU A O 1
#

Radius of gyration: 25.45 Å; Cα contacts (8 Å, |Δi|>4): 315; chains: 1; bounding box: 56×41×110 Å

Mean predicted aligned error: 14.81 Å

Sequence (299 aa):
MLGKTSLISCIVIGHGSIGQAPPLPPGYNNNVGGTWGQPPLPPDYGSPDKKSQQPPLPLPADFAKRESDKPSQAMLKLVPTFKFYYDRPTELPKENDRVRMAMFARMINHINALPKATLCPFLKGHDPTCPLSHTYLEVMTYNPLFKRLICRQTSHYWGNQIQEDENCACVHVDTGLTWEWMEESRDKRLYCPRGSKCTNNKCIKSHSFEEMCWYNPSYKTKKCEKRAHDYIIRARGTMTPPLDCHYYHFEEGRNADKREFSVEDDHVGKCIKMLFIERSHKPLADALEALRYARANNL

Secondary structure (DSSP, 8-state):
---------------PPP-PPPPPPTT--S------PPPPPPP-----------PPPPPPTT----GGGSPPHHHHHHGGG-EE-----SSPPP---HHHHHHHHHHHHHHHH-GGGSB-SSPTTS-TT--SBSSHHHHHHH-TTTTTSBP--GGGSSSS--S--TT-SSB-EE-----GGGSTTSGGGSB-TTGGG---TT--SB-SHHHHHHH-TTTTTSB---HHHHHHHHHTT-----TT-SSBS-SSSTT-------STT--TT---PPTTTHHHHHHHHHHHHHHHHHHHHT-

Solvent-accessible surface area (backbone atoms only — not comparable to full-atom values): 19217 Å² total; per-residue (Å²): 135,88,87,82,88,83,90,84,85,89,89,79,87,89,76,92,80,75,87,84,64,83,84,78,66,94,84,77,70,96,81,69,101,61,88,83,75,77,81,83,75,80,84,84,78,73,87,75,94,71,96,73,95,70,81,85,75,80,75,78,93,73,77,72,76,61,76,87,77,63,63,53,74,70,52,50,68,45,48,85,73,43,42,65,67,62,78,72,55,94,63,67,75,76,80,78,51,60,57,60,52,53,53,49,52,49,51,54,54,19,36,77,57,22,52,39,38,30,48,42,86,59,68,78,81,78,54,94,79,59,64,43,13,69,41,60,56,53,12,31,26,51,26,79,58,56,51,68,43,73,58,83,59,66,77,79,60,65,69,98,67,92,65,76,57,58,85,47,58,37,27,44,60,42,77,82,76,78,61,71,59,70,43,95,89,34,50,34,60,33,67,38,94,53,29,88,73,57,80,58,76,82,61,52,39,19,34,46,70,70,44,26,51,75,65,32,68,60,50,17,61,43,76,59,83,60,65,68,56,58,49,53,29,59,76,67,73,38,82,58,70,67,78,86,51,55,39,13,79,30,80,67,70,99,53,41,49,48,40,89,80,58,81,85,70,54,59,68,44,52,96,51,77,43,71,71,42,63,62,72,46,38,72,57,25,52,50,52,49,21,44,53,48,28,63,77,66,76,104

pLDDT: mean 70.48, std 23.35, range [22.41, 95.62]

Organism: NCBI:txid325452